Protein 7P8X (pdb70)

CATH classification: 2.70.240.10

InterPro domains:
  IPR003963 Bi-component toxin, staphylococci [PR01468] (56-75)
  IPR003963 Bi-component toxin, staphylococci [PR01468] (119-140)
  IPR003963 Bi-component toxin, staphylococci [PR01468] (230-247)
  IPR003963 Bi-component toxin, staphylococci [TIGR01002] (2-302)
  IPR016183 Leukocidin/Hemolysin toxin [PF07968] (52-297)
  IPR036435 Leukocidin/porin MspA superfamily [SSF56959] (27-306)

Radius of gyration: 22.33 Å; Cα contacts (8 Å, |Δi|>4): 768; chains: 2; bounding box: 41×36×74 Å

Solvent-accessible surface area: 13339 Å² total

Organism: Staphylococcus aureus (strain NCTC 8325 / PS 47) (NCBI:txid93061)

Sequence (285 aa):
ANTNIENIGGDDGAEVIKRTEDDVSSKKWGVTQNNVQFDFVKKDKKYNKDALIVKMQGFINSRTSFSSDVKGSGYELTKRMIWPFQYNIGLTTTKDPNVSSLINYLPKNKIETTDVGQTLGYNIIGGNFQSAPSSIGGNGSFNYSKTISSYTTQKSYVSEVDKQNSKSVKWGVKANEFVTPDGKKSAHDRYLFVQSPNGPTGSAREYFAPDNQLPPLVQSSGFNPSFITTLSHEKGSSSDTSEFEISSYGRNLDITYATLFPRTGIYAERKKHNAFVVNRRNFVVRYEVVNWKTHEEIKVKGDDG

B-factor: mean 33.87, std 14.33, range [16.17, 102.48]

Structure (mmCIF, N/CA/C/O backbone):
data_7P8X
#
_entry.id   7P8X
#
_cell.length_a   63.298
_cell.length_b   72.411
_cell.length_c   79.001
_cell.angle_alpha   90
_cell.angle_beta   90
_cell.angle_gamma   90
#
_symmetry.space_group_name_H-M   'P 21 21 21'
#
loop_
_entity.id
_entity.type
_entity.pdbx_description
1 polymer 'Leucotoxin LukEv'
2 polymer 'C-C chemokine receptor type 2'
3 non-polymer IMIDAZOLE
4 non-polymer 'SULFATE ION'
5 water water
#
loop_
_atom_site.group_PDB
_atom_site.id
_atom_site.type_symbol
_atom_site.label_atom_id
_atom_site.label_alt_id
_atom_site.label_comp_id
_atom_site.label_asym_id
_atom_site.label_entity_id
_atom_site.label_seq_id
_atom_site.pdbx_PDB_ins_code
_atom_site.Cartn_x
_atom_site.Cartn_y
_atom_site.Cartn_z
_atom_site.occupancy
_atom_site.B_iso_or_equiv
_atom_site.auth_seq_id
_atom_site.auth_comp_id
_atom_site.auth_asym_id
_atom_site.auth_atom_id
_atom_site.pdbx_PDB_model_num
ATOM 1 N N . ALA A 1 18 ? 15.941 -12.267 17.692 1 68.19 28 ALA A N 1
ATOM 2 C CA . ALA A 1 18 ? 15.063 -11.108 17.677 1 68.4 28 ALA A CA 1
ATOM 3 C C . ALA A 1 18 ? 13.561 -11.49 17.542 1 68.22 28 ALA A C 1
ATOM 4 O O . ALA A 1 18 ? 12.851 -11.351 18.544 1 68.89 28 ALA A O 1
ATOM 6 N N . ASN A 1 19 ? 13.064 -11.994 16.37 1 67.05 29 ASN A N 1
ATOM 7 C CA . ASN A 1 19 ? 11.636 -12.317 16.256 1 66.37 29 ASN A CA 1
ATOM 8 C C . ASN A 1 19 ? 11.287 -13.526 15.375 1 64.09 29 ASN A C 1
ATOM 9 O O . ASN A 1 19 ? 12.028 -13.895 14.469 1 64.32 29 ASN A O 1
ATOM 14 N N . THR A 1 20 ? 10.123 -14.119 15.68 1 61.73 30 THR A N 1
ATOM 15 C CA . THR A 1 20 ? 9.367 -15.188 15.026 1 59.37 30 THR A CA 1
ATOM 16 C C . THR A 1 20 ? 10.264 -16.442 14.636 1 54.53 30 THR A C 1
ATOM 17 O O . THR A 1 20 ? 10.655 -17.161 15.551 1 54.74 30 THR A O 1
ATOM 21 N N . ASN A 1 21 ? 10.549 -16.727 13.337 1 49.82 31 ASN A N 1
ATOM 22 C CA . ASN A 1 21 ? 11.256 -17.92 12.876 1 44.77 31 ASN A CA 1
ATOM 23 C C . ASN A 1 21 ? 12.746 -17.827 13.155 1 37.3 31 ASN A C 1
ATOM 24 O O . ASN A 1 21 ? 13.474 -17.169 12.414 1 33.56 31 ASN A O 1
ATOM 29 N N . ILE A 1 22 ? 13.204 -18.451 14.236 1 35.28 32 ILE A N 1
ATOM 30 C CA . ILE A 1 22 ? 14.594 -18.371 14.656 1 34.84 32 ILE A CA 1
ATOM 31 C C . ILE A 1 22 ? 15.172 -19.757 14.741 1 32.58 32 ILE A C 1
ATOM 32 O O . ILE A 1 22 ? 14.577 -20.629 15.403 1 33.89 32 ILE A O 1
ATOM 37 N N . GLU A 1 23 ? 16.302 -19.991 14.073 1 29.62 33 GLU A N 1
ATOM 38 C CA . GLU A 1 23 ? 16.935 -21.309 14.102 1 29.13 33 GLU A CA 1
ATOM 39 C C . GLU A 1 23 ? 18.287 -21.184 14.803 1 28.59 33 GLU A C 1
ATOM 40 O O . GLU A 1 23 ? 19.126 -20.41 14.338 1 27.69 33 GLU A O 1
ATOM 46 N N . ASN A 1 24 ? 18.521 -21.958 15.894 1 28.26 34 ASN A N 1
ATOM 47 C CA . ASN A 1 24 ? 19.835 -21.927 16.518 1 29.61 34 ASN A CA 1
ATOM 48 C C . ASN A 1 24 ? 20.734 -22.765 15.601 1 31.36 34 ASN A C 1
ATOM 49 O O . ASN A 1 24 ? 20.383 -23.901 15.272 1 33.96 34 ASN A O 1
ATOM 54 N N . ILE A 1 25 ? 21.869 -22.22 15.179 1 28.44 35 ILE A N 1
ATOM 55 C CA . ILE A 1 25 ? 22.768 -22.969 14.272 1 27.61 35 ILE A CA 1
ATOM 56 C C . ILE A 1 25 ? 24.114 -23.379 14.907 1 31.09 35 ILE A C 1
ATOM 57 O O . ILE A 1 25 ? 25.009 -23.831 14.206 1 31.98 35 ILE A O 1
ATOM 62 N N A GLY A 1 26 ? 24.197 -23.284 16.214 0.66 31.93 36 GLY A N 1
ATOM 63 N N B GLY A 1 26 ? 24.254 -23.146 16.209 0.34 31.93 36 GLY A N 1
ATOM 64 C CA A GLY A 1 26 ? 25.4 -23.563 16.98 0.66 33.72 36 GLY A CA 1
ATOM 65 C CA B GLY A 1 26 ? 25.465 -23.422 16.972 0.34 33.5 36 GLY A CA 1
ATOM 66 C C A GLY A 1 26 ? 25.557 -22.519 18.076 0.66 36.93 36 GLY A C 1
ATOM 67 C C B GLY A 1 26 ? 25.612 -22.487 18.163 0.34 35.62 36 GLY A C 1
ATOM 68 O O A GLY A 1 26 ? 24.736 -21.59 18.192 0.66 38.23 36 GLY A O 1
ATOM 69 O O B GLY A 1 26 ? 24.706 -21.698 18.463 0.34 36.28 36 GLY A O 1
ATOM 70 N N A ASP A 1 27 ? 26.592 -22.663 18.907 0.66 37.26 37 ASP A N 1
ATOM 71 N N B ASP A 1 27 ? 26.75 -22.563 18.859 0.34 36.1 37 ASP A N 1
ATOM 72 C CA A ASP A 1 27 ? 26.779 -21.738 20.022 0.66 38.34 37 ASP A CA 1
ATOM 73 C CA B ASP A 1 27 ? 26.973 -21.728 20.039 0.34 37.33 37 ASP A CA 1
ATOM 74 C C A ASP A 1 27 ? 27.075 -20.335 19.582 0.66 37.61 37 ASP A C 1
ATOM 75 C C B ASP A 1 27 ? 27.214 -20.27 19.692 0.34 37.46 37 ASP A C 1
ATOM 76 O O A ASP A 1 27 ? 28.013 -20.104 18.815 0.66 38.34 37 ASP A O 1
ATOM 77 O O B ASP A 1 27 ? 28.199 -19.937 19.03 0.34 37.96 37 ASP A O 1
ATOM 86 N N . GLY A 1 28 ? 26.321 -19.413 20.174 1 37.3 38 GLY A N 1
ATOM 87 C CA . GLY A 1 28 ? 26.421 -17.979 19.966 1 37.23 38 GLY A CA 1
ATOM 88 C C . GLY A 1 28 ? 25.892 -17.538 18.627 1 34.78 38 GLY A C 1
ATOM 89 O O . GLY A 1 28 ? 26.183 -16.397 18.198 1 34.43 38 GLY A O 1
ATOM 90 N N . ALA A 1 29 ? 25.223 -18.468 17.871 1 32.57 39 ALA A N 1
ATOM 91 C CA . ALA A 1 29 ? 24.728 -18.11 16.536 1 28.04 39 ALA A CA 1
ATOM 92 C C . ALA A 1 29 ? 23.329 -18.603 16.194 1 26.26 39 ALA A C 1
ATOM 93 O O . ALA A 1 29 ? 22.923 -19.718 16.514 1 27.39 39 ALA A O 1
ATOM 95 N N . GLU A 1 30 ? 22.606 -17.766 15.46 1 24.6 40 GLU A N 1
ATOM 96 C CA . GLU A 1 30 ? 21.258 -18.132 15.04 1 24.28 40 GLU A CA 1
ATOM 97 C C . GLU A 1 30 ? 20.913 -17.466 13.734 1 23.73 40 GLU A C 1
ATOM 98 O O . GLU A 1 30 ? 21.613 -16.542 13.319 1 24.06 40 GLU A O 1
ATOM 104 N N . VAL A 1 31 ? 19.882 -17.968 13.094 1 22.52 41 VAL A N 1
ATOM 105 C CA . VAL A 1 31 ? 19.408 -17.368 11.846 1 22.15 41 VAL A CA 1
ATOM 106 C C . VAL A 1 31 ? 17.963 -16.915 12.086 1 24.01 41 VAL A C 1
ATOM 107 O O . VAL A 1 31 ? 17.159 -17.668 12.614 1 25.19 41 VAL A O 1
ATOM 111 N N . ILE A 1 32 ? 17.662 -15.664 11.731 1 21.97 42 ILE A N 1
ATOM 112 C CA . ILE A 1 32 ? 16.315 -15.099 11.857 1 23.49 42 ILE A CA 1
ATOM 113 C C . ILE A 1 32 ? 15.743 -15.033 10.452 1 22.31 42 ILE A C 1
ATOM 114 O O . ILE A 1 32 ? 16.33 -14.401 9.586 1 21.81 42 ILE A O 1
ATOM 119 N N . LYS A 1 33 ? 14.631 -15.711 10.213 1 23.09 43 LYS A N 1
ATOM 120 C CA . LYS A 1 33 ? 14.063 -15.899 8.879 1 22.87 43 LYS A CA 1
ATOM 121 C C . LYS A 1 33 ? 12.848 -15.048 8.633 1 23.49 43 LYS A C 1
ATOM 122 O O . LYS A 1 33 ? 11.903 -15.115 9.393 1 25.16 43 LYS A O 1
ATOM 128 N N . ARG A 1 34 ? 12.921 -14.212 7.596 1 21.34 44 ARG A N 1
ATOM 129 C CA . ARG A 1 34 ? 11.815 -13.354 7.187 1 21.82 44 ARG A CA 1
ATOM 130 C C . ARG A 1 34 ? 11.432 -13.718 5.767 1 21.16 44 ARG A C 1
ATOM 131 O O . ARG A 1 34 ? 12.236 -14.297 5.023 1 20.88 44 ARG A O 1
ATOM 139 N N . THR A 1 35 ? 10.208 -13.346 5.375 1 21.09 45 THR A N 1
ATOM 140 C CA . THR A 1 35 ? 9.782 -13.563 3.983 1 21.37 45 THR A CA 1
ATOM 141 C C . THR A 1 35 ? 8.986 -12.384 3.507 1 22.13 45 THR A C 1
ATOM 142 O O . THR A 1 35 ? 8.376 -11.658 4.297 1 23.83 45 THR A O 1
ATOM 146 N N . GLU A 1 36 ? 8.942 -12.217 2.197 1 21.24 46 GLU A N 1
ATOM 147 C CA . GLU A 1 36 ? 8.034 -11.266 1.578 1 21.65 46 GLU A CA 1
ATOM 148 C C . GLU A 1 36 ? 7.522 -11.878 0.315 1 21.24 46 GLU A C 1
ATOM 149 O O . GLU A 1 36 ? 8.256 -12.572 -0.389 1 21.54 46 GLU A O 1
ATOM 155 N N A ASP A 1 37 ? 6.256 -11.603 -0.005 0.83 21.16 47 ASP A N 1
ATOM 156 N N B ASP A 1 37 ? 6.263 -11.591 0 0.17 20.97 47 ASP A N 1
ATOM 157 C CA A ASP A 1 37 ? 5.652 -12.051 -1.251 0.83 21.15 47 ASP A CA 1
ATOM 158 C CA B ASP A 1 37 ? 5.628 -12.058 -1.218 0.17 21.05 47 ASP A CA 1
ATOM 159 C C A ASP A 1 37 ? 5.072 -10.818 -1.88 0.83 20.68 47 ASP A C 1
ATOM 160 C C B ASP A 1 37 ? 5.042 -10.829 -1.886 0.17 20.56 47 ASP A C 1
ATOM 161 O O A ASP A 1 37 ? 4.235 -10.147 -1.26 0.83 22.49 47 ASP A O 1
ATOM 162 O O B ASP A 1 37 ? 4.186 -10.17 -1.294 0.17 21.17 47 ASP A O 1
ATOM 171 N N . VAL A 1 38 ? 5.524 -10.487 -3.093 1 19.85 48 VAL A N 1
ATOM 172 C CA . VAL A 1 38 ? 5.076 -9.276 -3.756 1 20.18 48 VAL A CA 1
ATOM 173 C C . VAL A 1 38 ? 4.838 -9.616 -5.215 1 19.66 48 VAL A C 1
ATOM 174 O O . VAL A 1 38 ? 5.766 -10.062 -5.893 1 20.51 48 VAL A O 1
ATOM 178 N N . SER A 1 39 ? 3.621 -9.383 -5.689 1 20.58 49 SER A N 1
ATOM 179 C CA . SER A 1 39 ? 3.294 -9.711 -7.074 1 20.51 49 SER A CA 1
ATOM 180 C C . SER A 1 39 ? 2.841 -8.484 -7.841 1 21.18 49 SER A C 1
ATOM 181 O O . SER A 1 39 ? 2.416 -7.469 -7.258 1 22.73 49 SER A O 1
ATOM 184 N N . SER A 1 40 ? 2.87 -8.613 -9.166 1 20.15 50 SER A N 1
ATOM 185 C CA . SER A 1 40 ? 2.388 -7.587 -10.084 1 21.21 50 SER A CA 1
ATOM 186 C C . SER A 1 40 ? 1.577 -8.285 -11.166 1 22.38 50 SER A C 1
ATOM 187 O O . SER A 1 40 ? 2.158 -8.995 -11.977 1 22.16 50 SER A O 1
ATOM 190 N N . LYS A 1 41 ? 0.257 -8.049 -11.232 1 24.01 51 LYS A N 1
ATOM 191 C CA . LYS A 1 41 ? -0.497 -8.619 -12.362 1 25.18 51 LYS A CA 1
ATOM 192 C C . LYS A 1 41 ? -0.1 -7.891 -13.658 1 26.06 51 LYS A C 1
ATOM 193 O O . LYS A 1 41 ? -0.017 -8.534 -14.707 1 27.02 51 LYS A O 1
ATOM 199 N N . LYS A 1 42 ? 0.238 -6.593 -13.598 1 25.14 52 LYS A N 1
ATOM 200 C CA . LYS A 1 42 ? 0.65 -5.826 -14.782 1 25.45 52 LYS A CA 1
ATOM 201 C C . LYS A 1 42 ? 1.892 -6.46 -15.416 1 23.9 52 LYS A C 1
ATOM 202 O O . LYS A 1 42 ? 1.938 -6.688 -16.631 1 24.88 52 LYS A O 1
ATOM 208 N N . TRP A 1 43 ? 2.91 -6.712 -14.592 1 22.6 53 TRP A N 1
ATOM 209 C CA . TRP A 1 43 ? 4.16 -7.261 -15.117 1 22.25 53 TRP A CA 1
ATOM 210 C C . TRP A 1 43 ? 4.173 -8.792 -15.204 1 21.61 53 TRP A C 1
ATOM 211 O O . TRP A 1 43 ? 5.1 -9.341 -15.811 1 22.53 53 TRP A O 1
ATOM 222 N N . GLY A 1 44 ? 3.18 -9.466 -14.624 1 20.7 54 GLY A N 1
ATOM 223 C CA . GLY A 1 44 ? 3.157 -10.925 -14.667 1 20.94 54 GLY A CA 1
ATOM 224 C C . GLY A 1 44 ? 4.298 -11.519 -13.868 1 20.31 54 GLY A C 1
ATOM 225 O O . GLY A 1 44 ? 5.03 -12.391 -14.356 1 20.46 54 GLY A O 1
ATOM 226 N N . VAL A 1 45 ? 4.461 -11.036 -12.633 1 18.53 55 VAL A N 1
ATOM 227 C CA . VAL A 1 45 ? 5.571 -11.508 -11.803 1 18.43 55 VAL A CA 1
ATOM 228 C C . VAL A 1 45 ? 5.117 -11.721 -10.39 1 18.92 55 VAL A C 1
ATOM 229 O O . VAL A 1 45 ? 4.319 -10.939 -9.856 1 19.93 55 VAL A O 1
ATOM 233 N N . THR A 1 46 ? 5.699 -12.732 -9.747 1 18.59 56 THR A N 1
ATOM 234 C CA . THR A 1 46 ? 5.57 -12.915 -8.305 1 18.19 56 THR A CA 1
ATOM 235 C C . THR A 1 46 ? 6.997 -13.021 -7.774 1 18.43 56 THR A C 1
ATOM 236 O O . THR A 1 46 ? 7.775 -13.862 -8.216 1 18.38 56 THR A O 1
ATOM 240 N N . GLN A 1 47 ? 7.336 -12.152 -6.785 1 18.31 57 GLN A N 1
ATOM 241 C CA . GLN A 1 47 ? 8.602 -12.287 -6.058 1 18.12 57 GLN A CA 1
ATOM 242 C C . GLN A 1 47 ? 8.254 -12.977 -4.733 1 19.72 57 GLN A C 1
ATOM 243 O O . GLN A 1 47 ? 7.491 -12.416 -3.936 1 20.96 57 GLN A O 1
ATOM 249 N N A ASN A 1 48 ? 8.752 -14.185 -4.501 0.87 18.03 58 ASN A N 1
ATOM 250 N N B ASN A 1 48 ? 8.827 -14.148 -4.482 0.13 18.95 58 ASN A N 1
ATOM 251 C CA A ASN A 1 48 ? 8.597 -14.879 -3.219 0.87 18.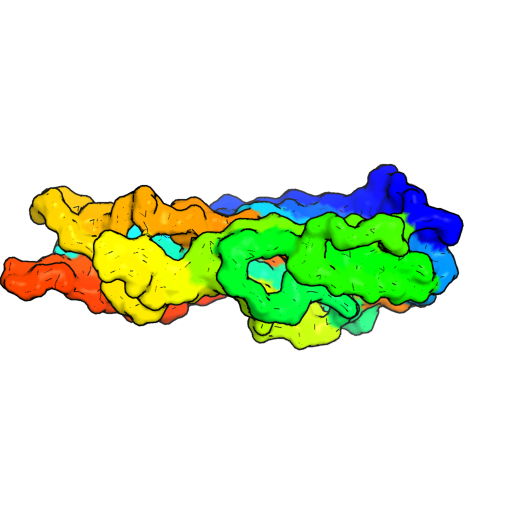99 58 ASN A CA 1
ATOM 252 C CA B ASN A 1 48 ? 8.638 -14.932 -3.261 0.13 19.12 58 ASN A CA 1
ATOM 253 C C A ASN A 1 48 ? 10.023 -14.909 -2.713 0.87 19.15 58 ASN A C 1
ATOM 254 C C B ASN A 1 48 ? 10.018 -14.994 -2.62 0.13 18.66 58 ASN A C 1
ATOM 255 O O A ASN A 1 48 ? 10.85 -15.684 -3.205 0.87 20.36 58 ASN A O 1
ATOM 256 O O B ASN A 1 48 ? 10.786 -15.923 -2.888 0.13 18.41 58 ASN A O 1
ATOM 265 N N . VAL A 1 49 ? 10.344 -13.998 -1.777 1 18.78 59 VAL A N 1
ATOM 266 C CA . VAL A 1 49 ? 11.707 -13.837 -1.333 1 18.47 59 VAL A CA 1
ATOM 267 C C . VAL A 1 49 ? 11.863 -14.241 0.131 1 18.61 59 VAL A C 1
ATOM 268 O O . VAL A 1 49 ? 10.996 -13.935 0.966 1 20.17 59 VAL A O 1
ATOM 272 N N . GLN A 1 50 ? 12.992 -14.876 0.424 1 18.89 60 GLN A N 1
ATOM 273 C CA . GLN A 1 50 ? 13.356 -15.255 1.784 1 18.92 60 GLN A CA 1
ATOM 274 C C . GLN A 1 50 ? 14.551 -14.402 2.16 1 19.11 60 GLN A C 1
ATOM 275 O O . GLN A 1 50 ? 15.469 -14.175 1.339 1 19.84 60 GLN A O 1
ATOM 281 N N . PHE A 1 51 ? 14.569 -13.929 3.409 1 18.83 61 PHE A N 1
ATOM 282 C CA . PHE A 1 51 ? 15.645 -13.068 3.9 1 19.44 61 PHE A CA 1
ATOM 283 C C . PHE A 1 51 ? 16.073 -13.605 5.226 1 19.79 61 PHE A C 1
ATOM 284 O O . PHE A 1 51 ? 15.304 -13.533 6.182 1 20.8 61 PHE A O 1
ATOM 292 N N . ASP A 1 52 ? 17.26 -14.22 5.274 1 19.01 62 ASP A N 1
ATOM 293 C CA . ASP A 1 52 ? 17.709 -14.876 6.488 1 19.16 62 ASP A CA 1
ATOM 294 C C . ASP A 1 52 ? 18.88 -14.135 7.081 1 19.51 62 ASP A C 1
ATOM 295 O O . ASP A 1 52 ? 19.974 -14.048 6.477 1 19.67 62 ASP A O 1
ATOM 300 N N . PHE A 1 53 ? 18.679 -13.567 8.272 1 19.99 63 PHE A N 1
ATOM 301 C CA . PHE A 1 53 ? 19.757 -12.862 8.955 1 20.31 63 PHE A CA 1
ATOM 302 C C . PHE A 1 53 ? 20.638 -13.852 9.676 1 21.08 63 PHE A C 1
ATOM 303 O O . PHE A 1 53 ? 20.146 -14.624 10.506 1 22.1 63 PHE A O 1
ATOM 311 N N . VAL A 1 54 ? 21.953 -13.76 9.462 1 21.86 64 VAL A N 1
ATOM 312 C CA . VAL A 1 54 ? 22.885 -14.599 10.218 1 21.79 64 VAL A CA 1
ATOM 313 C C . VAL A 1 54 ? 23.351 -13.761 11.368 1 23.77 64 VAL A C 1
ATOM 314 O O . VAL A 1 54 ? 23.989 -12.723 11.155 1 25.23 64 VAL A O 1
ATOM 318 N N A LYS A 1 55 ? 23.06 -14.214 12.589 0.49 23.41 65 LYS A N 1
ATOM 319 N N B LYS A 1 55 ? 23.063 -14.195 12.623 0.51 23.51 65 LYS A N 1
ATOM 320 C CA A LYS A 1 55 ? 23.483 -13.516 13.777 0.49 23.9 65 LYS A CA 1
ATOM 321 C CA B LYS A 1 55 ? 23.439 -13.458 13.832 0.51 24.19 65 LYS A CA 1
ATOM 322 C C A LYS A 1 55 ? 24.53 -14.406 14.393 0.49 24.51 65 LYS A C 1
ATOM 323 C C B LYS A 1 55 ? 24.483 -14.29 14.59 0.51 24.2 65 LYS A C 1
ATOM 324 O O A LYS A 1 55 ? 24.225 -15.517 14.799 0.49 25.19 65 LYS A O 1
ATOM 325 O O B LYS A 1 55 ? 24.137 -15.226 15.301 0.51 24.2 65 LYS A O 1
ATOM 336 N N . ASP A 1 56 ? 25.753 -13.93 14.439 1 24.03 66 ASP A N 1
ATOM 337 C CA . ASP A 1 56 ? 26.847 -14.714 15.011 1 24.1 66 ASP A CA 1
ATOM 338 C C . ASP A 1 56 ? 27.758 -13.805 15.769 1 25.9 66 ASP A C 1
ATOM 339 O O . ASP A 1 56 ? 28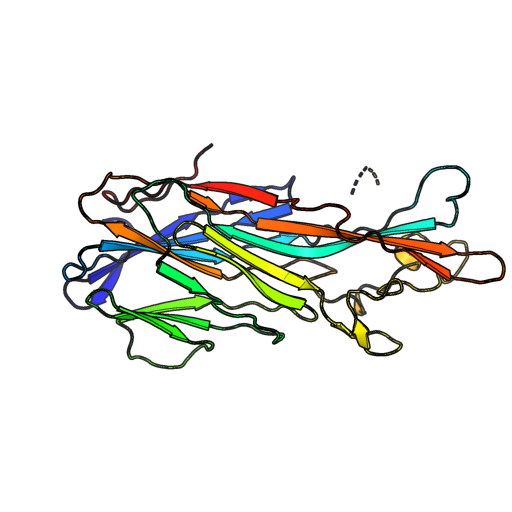.328 -12.884 15.188 1 26.74 66 ASP A O 1
ATOM 344 N N . LYS A 1 57 ? 27.857 -14.039 17.061 1 27.74 67 LYS A N 1
ATOM 345 C CA . LYS A 1 57 ? 28.681 -13.189 17.915 1 29.85 67 LYS A CA 1
ATOM 346 C C . LYS A 1 57 ? 30.16 -13.218 17.503 1 31.16 67 LYS A C 1
ATOM 347 O O . LYS A 1 57 ? 30.927 -12.335 17.916 1 33.88 67 LYS A O 1
ATOM 353 N N . LYS A 1 58 ? 30.582 -14.265 16.762 1 27.52 68 LYS A N 1
ATOM 354 C CA . LYS A 1 58 ? 31.965 -14.381 16.316 1 27.87 68 LYS A CA 1
ATOM 355 C C . LYS A 1 58 ? 32.22 -13.887 14.903 1 28.46 68 LYS A C 1
ATOM 356 O O . LYS A 1 58 ? 33.257 -14.2 14.307 1 28.79 68 LYS A O 1
ATOM 362 N N . TYR A 1 59 ? 31.273 -13.116 14.354 1 27.02 69 TYR A N 1
ATOM 363 C CA . TYR A 1 59 ? 31.395 -12.533 13.034 1 26.9 69 TYR A CA 1
ATOM 364 C C . TYR A 1 59 ? 31.162 -11.037 13.259 1 29.2 69 TYR A C 1
ATOM 365 O O . TYR A 1 59 ? 30.112 -10.685 13.797 1 29.88 69 TYR A O 1
ATOM 374 N N . ASN A 1 60 ? 32.083 -10.174 12.815 1 30.1 70 ASN A N 1
ATOM 375 C CA . ASN A 1 60 ? 31.912 -8.729 13.068 1 32.45 70 ASN A CA 1
ATOM 376 C C . ASN A 1 60 ? 30.997 -8.035 12.079 1 31.66 70 ASN A C 1
ATOM 377 O O . ASN A 1 60 ? 30.892 -6.801 12.102 1 33.04 70 ASN A O 1
ATOM 382 N N . LYS A 1 61 ? 30.344 -8.788 11.186 1 28.59 71 LYS A N 1
ATOM 383 C CA . LYS A 1 61 ? 29.418 -8.201 10.26 1 27.01 71 LYS A CA 1
ATOM 384 C C . LYS A 1 61 ? 28.063 -8.859 10.407 1 25.96 71 LYS A C 1
ATOM 385 O O . LYS A 1 61 ? 27.942 -10.008 10.848 1 26.49 71 LYS A O 1
ATOM 391 N N . ASP A 1 62 ? 27.021 -8.128 10.062 1 22.91 72 ASP A N 1
ATOM 392 C CA . ASP A 1 62 ? 25.698 -8.702 9.916 1 22.84 72 ASP A CA 1
ATOM 393 C C . ASP A 1 62 ? 25.686 -9.299 8.465 1 22.35 72 ASP A C 1
ATOM 394 O O . ASP A 1 62 ? 26.432 -8.829 7.587 1 23.05 72 ASP A O 1
ATOM 399 N N . ALA A 1 63 ? 24.829 -10.279 8.219 1 22.09 73 ALA A N 1
ATOM 400 C CA . ALA A 1 63 ? 24.716 -10.847 6.889 1 21.27 73 ALA A CA 1
ATOM 401 C C . ALA A 1 63 ? 23.286 -11.226 6.664 1 20.61 73 ALA A C 1
ATOM 402 O O . ALA A 1 63 ? 22.618 -11.749 7.575 1 20.95 73 ALA A O 1
ATOM 404 N N . LEU A 1 64 ? 22.801 -10.954 5.464 1 19.78 74 LEU A N 1
ATOM 405 C CA . LEU A 1 64 ? 21.442 -11.303 5.105 1 18.97 74 LEU A CA 1
ATOM 406 C C . LEU A 1 64 ? 21.504 -12.132 3.842 1 19.51 74 LEU A C 1
ATOM 407 O O . LEU A 1 64 ? 21.912 -11.652 2.774 1 17.68 74 LEU A O 1
ATOM 412 N N . ILE A 1 65 ? 21.129 -13.415 3.962 1 18.11 75 ILE A N 1
ATOM 413 C CA . ILE A 1 65 ? 21.075 -14.303 2.819 1 17.83 75 ILE A CA 1
ATOM 414 C C . ILE A 1 65 ? 19.745 -14.098 2.158 1 18.96 75 ILE A C 1
ATOM 415 O O . ILE A 1 65 ? 18.702 -14.34 2.791 1 18.48 75 ILE A O 1
ATOM 420 N N . VAL A 1 66 ? 19.748 -13.61 0.909 1 17.89 76 VAL A N 1
ATOM 421 C CA . VAL A 1 66 ? 18.489 -13.354 0.214 1 17.66 76 VAL A CA 1
ATOM 422 C C . VAL A 1 66 ? 18.284 -14.411 -0.867 1 18.17 76 VAL A C 1
ATOM 423 O O . VAL A 1 66 ? 19.157 -14.588 -1.733 1 19.93 76 VAL A O 1
ATOM 427 N N . LYS A 1 67 ? 17.18 -15.18 -0.777 1 17.94 77 LYS A N 1
ATOM 428 C CA . LYS A 1 67 ? 16.873 -16.228 -1.747 1 17.82 77 LYS A CA 1
ATOM 429 C C . LYS A 1 67 ? 15.624 -15.808 -2.503 1 18.52 77 LYS A C 1
ATOM 430 O O . LYS A 1 67 ? 14.557 -15.592 -1.923 1 18.72 77 LYS A O 1
ATOM 436 N N . MET A 1 68 ? 15.805 -15.61 -3.798 1 17.7 78 MET A N 1
ATOM 437 C CA . MET A 1 68 ? 14.813 -15.06 -4.7 1 17.38 78 MET A CA 1
ATOM 438 C C . MET A 1 68 ? 14.12 -16.187 -5.481 1 18.22 78 MET A C 1
ATOM 439 O O . MET A 1 68 ? 14.732 -16.843 -6.317 1 19.15 78 MET A O 1
ATOM 444 N N . GLN A 1 69 ? 12.844 -16.434 -5.169 1 17.85 79 GLN A N 1
ATOM 445 C CA . GLN A 1 69 ? 12.026 -17.414 -5.893 1 18.59 79 GLN A CA 1
ATOM 446 C C . GLN A 1 69 ? 10.737 -16.727 -6.37 1 18.48 79 GLN A C 1
ATOM 447 O O . GLN A 1 69 ? 10.624 -15.491 -6.301 1 19.25 79 GLN A O 1
ATOM 453 N N . GLY A 1 70 ? 9.802 -17.504 -6.925 1 19.09 80 GLY A N 1
ATOM 454 C CA . GLY A 1 70 ? 8.577 -16.89 -7.428 1 18.51 80 GLY A CA 1
ATOM 455 C C . GLY A 1 70 ? 8.345 -17.305 -8.856 1 19.01 80 GLY A C 1
ATOM 456 O O . GLY A 1 70 ? 8.588 -18.462 -9.219 1 20.71 80 GLY A O 1
ATOM 457 N N . PHE A 1 71 ? 7.85 -16.375 -9.654 1 17.94 81 PHE A N 1
ATOM 458 C CA . PHE A 1 71 ? 7.451 -16.727 -11.011 1 18.44 81 PHE A CA 1
ATOM 459 C C . PHE A 1 71 ? 7.527 -15.523 -11.914 1 18.89 81 PHE A C 1
ATOM 460 O O . PHE A 1 71 ? 7.218 -14.406 -11.495 1 19.22 81 PHE A O 1
ATOM 468 N N . ILE A 1 72 ? 7.99 -15.745 -13.135 1 17.05 82 ILE A N 1
ATOM 469 C CA . ILE A 1 72 ? 7.991 -14.692 -14.144 1 17.73 82 ILE A CA 1
ATOM 470 C C . ILE A 1 72 ? 7.234 -15.269 -15.326 1 18.66 82 ILE A C 1
ATOM 471 O O . ILE A 1 72 ? 7.666 -16.258 -15.934 1 18.45 82 ILE A O 1
ATOM 476 N N . ASN A 1 73 ? 6.099 -14.684 -15.661 1 18.15 83 ASN A N 1
ATOM 477 C CA . ASN A 1 73 ? 5.282 -15.156 -16.773 1 19.31 83 ASN A CA 1
ATOM 478 C C . ASN A 1 73 ? 6.081 -15.013 -18.075 1 19.17 83 ASN A C 1
ATOM 479 O O . ASN A 1 73 ? 6.786 -14.028 -18.259 1 20.03 83 ASN A O 1
ATOM 484 N N . SER A 1 74 ? 5.946 -15.98 -18.986 1 19.22 84 SER A N 1
ATOM 485 C CA . SER A 1 74 ? 6.685 -15.866 -20.255 1 19.16 84 SER A CA 1
ATOM 486 C C . SER A 1 74 ? 6.17 -14.705 -21.075 1 21.06 84 SER A C 1
ATOM 487 O O . SER A 1 74 ? 6.91 -14.184 -21.902 1 22.1 84 SER A O 1
ATOM 490 N N . ARG A 1 75 ? 4.884 -14.347 -20.906 1 20.67 85 ARG A N 1
ATOM 491 C CA . ARG A 1 75 ? 4.237 -13.295 -21.712 1 21.94 85 ARG A CA 1
ATOM 492 C C . ARG A 1 75 ? 4.26 -13.683 -23.191 1 23.12 85 ARG A C 1
ATOM 493 O O . ARG A 1 75 ? 4.165 -12.817 -24.067 1 24.83 85 ARG A O 1
ATOM 501 N N . THR A 1 76 ? 4.287 -14.993 -23.487 1 21.7 86 THR A N 1
ATOM 502 C CA . THR A 1 76 ? 4.221 -15.436 -24.886 1 22.97 86 THR A CA 1
ATOM 503 C C . THR A 1 76 ? 2.84 -15.183 -25.436 1 24.9 86 THR A C 1
ATOM 504 O O . THR A 1 76 ? 1.839 -15.431 -24.758 1 26.76 86 THR A O 1
ATOM 508 N N . SER A 1 77 ? 2.766 -14.688 -26.68 1 24.47 87 SER A N 1
ATOM 509 C CA . SER A 1 77 ? 1.477 -14.49 -27.315 1 26 87 SER A CA 1
ATOM 510 C C . SER A 1 77 ? 1.62 -14.624 -28.814 1 28.17 87 SER A C 1
ATOM 511 O O . SER A 1 77 ? 2.724 -14.534 -29.355 1 27.69 87 SER A O 1
ATOM 514 N N . PHE A 1 78 ? 0.479 -14.865 -29.461 1 28.55 88 PHE A N 1
ATOM 515 C CA . PHE A 1 78 ? 0.41 -15.075 -30.91 1 30.94 88 PHE A CA 1
ATOM 516 C C . PHE A 1 78 ? -0.701 -14.162 -31.387 1 34.17 88 PHE A C 1
ATOM 517 O O . PHE A 1 78 ? -1.816 -14.217 -30.845 1 36.47 88 PHE A O 1
ATOM 525 N N A SER A 1 79 ? -0.406 -13.293 -32.379 0.62 32.98 89 SER A N 1
ATOM 526 N N B SER A 1 79 ? -0.422 -13.301 -32.383 0.38 33.58 89 SER A N 1
ATOM 527 C CA A SER A 1 79 ? -1.392 -12.313 -32.807 0.62 33.57 89 SER A CA 1
ATOM 528 C CA B SER A 1 79 ? -1.433 -12.342 -32.81 0.38 34.24 89 SER A CA 1
ATOM 529 C C A SER A 1 79 ? -1.388 -12.038 -34.293 0.62 34.07 89 SER A C 1
ATOM 530 C C B SER A 1 79 ? -1.396 -12.021 -34.286 0.38 34.62 89 SER A C 1
ATOM 531 O O A SER A 1 79 ? -0.422 -12.347 -34.992 0.62 32.89 89 SER A O 1
ATOM 532 O O B SER A 1 79 ? -0.41 -12.291 -34.968 0.38 34.02 89 SER A O 1
ATOM 537 N N . ASP A 1 80 ? -2.499 -11.46 -34.792 1 35.29 90 ASP A N 1
ATOM 538 C CA . ASP A 1 80 ? -2.573 -11.009 -36.149 1 37.07 90 ASP A CA 1
ATOM 539 C C . ASP A 1 80 ? -1.823 -9.67 -36.209 1 37.39 90 ASP A C 1
ATOM 540 O O . ASP A 1 80 ? -1.591 -9.008 -35.175 1 38.16 90 ASP A O 1
ATOM 545 N N . VAL A 1 81 ? -1.42 -9.28 -37.391 1 37.21 91 VAL A N 1
ATOM 546 C CA . VAL A 1 81 ? -0.762 -7.999 -37.611 1 38.54 91 VAL A CA 1
ATOM 547 C C . VAL A 1 81 ? -1.742 -7.17 -38.446 1 41.94 91 VAL A C 1
ATOM 548 O O . VAL A 1 81 ? -2.16 -7.609 -39.524 1 41.52 91 VAL A O 1
ATOM 552 N N . LYS A 1 82 ? -2.179 -6.032 -37.902 1 44.99 92 LYS A N 1
ATOM 553 C CA . LYS A 1 82 ? -3.158 -5.169 -38.595 1 48.1 92 LYS A CA 1
ATOM 554 C C . LYS A 1 82 ? -2.528 -4.419 -39.767 1 50.89 92 LYS A C 1
ATOM 555 O O . LYS A 1 82 ? -1.308 -4.294 -39.829 1 51.76 92 LYS A O 1
ATOM 561 N N . GLY A 1 83 ? -3.36 -3.904 -40.676 1 52.25 93 GLY A N 1
ATOM 562 C CA . GLY A 1 83 ? -2.883 -3.092 -41.786 1 53.79 93 GLY A CA 1
ATOM 563 C C . GLY A 1 83 ? -2.721 -3.757 -43.137 1 55.31 93 GLY A C 1
ATOM 564 O O . GLY A 1 83 ? -2.594 -4.982 -43.232 1 55.51 93 GLY A O 1
ATOM 565 N N . SER A 1 84 ? -2.728 -2.929 -44.202 1 55.91 94 SER A N 1
ATOM 566 C CA . SER A 1 84 ? -2.568 -3.382 -45.574 1 56.75 94 SER A CA 1
ATOM 567 C C . SER A 1 84 ? -1.178 -3.959 -45.809 1 56.51 94 SER A C 1
ATOM 568 O O . SER A 1 84 ? -0.176 -3.361 -45.413 1 57.09 94 SER A O 1
ATOM 571 N N . GLY A 1 85 ? -1.133 -5.105 -46.475 1 55.59 95 GLY A N 1
ATOM 572 C CA . GLY A 1 85 ? 0.112 -5.806 -46.761 1 55.32 95 GLY A CA 1
ATOM 573 C C . GLY A 1 85 ? 0.525 -6.799 -45.682 1 54.56 95 GLY A C 1
ATOM 574 O O . GLY A 1 85 ? 1.438 -7.599 -45.909 1 55.03 95 GLY A O 1
ATOM 575 N N . TYR A 1 86 ? -0.139 -6.772 -44.502 1 52.91 96 TYR A N 1
ATOM 576 C CA . TYR A 1 86 ? 0.175 -7.689 -43.394 1 51.73 96 TYR A CA 1
ATOM 577 C C . TYR A 1 86 ? -0.954 -8.727 -43.099 1 50.36 96 TYR A C 1
ATOM 578 O O . TYR A 1 86 ? -0.926 -9.362 -42.041 1 49.22 96 TYR A O 1
ATOM 587 N N . GLU A 1 87 ? -1.912 -8.933 -44.023 1 49.84 97 GLU A N 1
ATOM 588 C CA . GLU A 1 87 ? -3.033 -9.876 -43.816 1 48.75 97 GLU A CA 1
ATOM 589 C C . GLU A 1 87 ? -2.606 -11.318 -43.536 1 47.42 97 GLU A C 1
ATOM 590 O O . GLU A 1 87 ? -3.298 -12.035 -42.809 1 48.28 97 GLU A O 1
ATOM 596 N N . LEU A 1 88 ? -1.496 -11.756 -44.138 1 45.47 98 LEU A N 1
ATOM 597 C CA . LEU A 1 88 ? -0.99 -13.103 -43.887 1 44.54 98 LEU A CA 1
ATOM 598 C C . LEU A 1 88 ? 0.323 -13.07 -43.086 1 42.4 98 LEU A C 1
ATOM 599 O O . LEU A 1 88 ? 1.16 -13.951 -43.262 1 42.34 98 LEU A O 1
ATOM 604 N N . THR A 1 89 ? 0.524 -12.02 -42.267 1 39.96 99 THR A N 1
ATOM 605 C CA . THR A 1 89 ? 1.698 -11.874 -41.395 1 38.07 99 THR A CA 1
ATOM 606 C C . THR A 1 89 ? 1.213 -12.01 -39.962 1 36 99 THR A C 1
ATOM 607 O O . THR A 1 89 ? 0.271 -11.331 -39.553 1 36.96 99 THR A O 1
ATOM 611 N N . LYS A 1 90 ? 1.801 -12.93 -39.219 1 33.81 100 LYS A N 1
ATOM 612 C CA . LYS A 1 90 ? 1.414 -13.172 -37.829 1 32.73 100 LYS A CA 1
ATOM 613 C C . LYS A 1 90 ? 2.609 -12.944 -36.916 1 30.81 100 LYS A C 1
ATOM 614 O O . LYS A 1 90 ? 3.752 -12.992 -37.358 1 31.46 100 LYS A O 1
ATOM 620 N N . ARG A 1 91 ? 2.331 -12.652 -35.66 1 28.7 101 ARG A N 1
ATOM 621 C CA . ARG A 1 91 ? 3.377 -12.273 -34.716 1 27.57 101 ARG A CA 1
ATOM 622 C C . ARG A 1 91 ? 3.397 -13.18 -33.511 1 28.02 101 ARG A C 1
ATOM 623 O O . ARG A 1 91 ? 2.388 -13.302 -32.829 1 29.06 101 ARG A O 1
ATOM 631 N N . MET A 1 92 ? 4.581 -13.681 -33.15 1 25.36 102 MET A N 1
ATOM 632 C CA . MET A 1 92 ? 4.749 -14.415 -31.888 1 25.49 102 MET A CA 1
ATOM 633 C C . MET A 1 92 ? 5.698 -13.613 -31.018 1 25.56 102 MET A C 1
ATOM 634 O O . MET A 1 92 ? 6.8 -13.288 -31.459 1 26.5 102 MET A O 1
ATOM 639 N N . ILE A 1 93 ? 5.278 -13.249 -29.817 1 24.08 103 ILE A N 1
ATOM 640 C CA . ILE A 1 93 ? 6.132 -12.561 -28.844 1 22.59 103 ILE A CA 1
ATOM 641 C C . ILE A 1 93 ? 6.509 -13.656 -27.844 1 23.72 103 ILE A C 1
ATOM 642 O O . ILE A 1 93 ? 5.641 -14.441 -27.431 1 24.18 103 ILE A O 1
ATOM 647 N N . TRP A 1 94 ? 7.7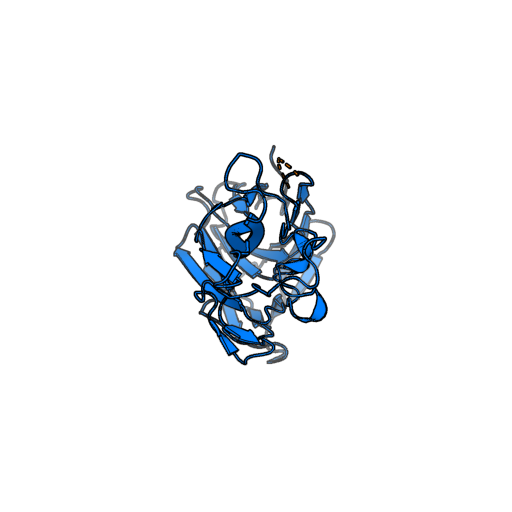85 -13.719 -27.481 1 22.16 104 TRP A N 1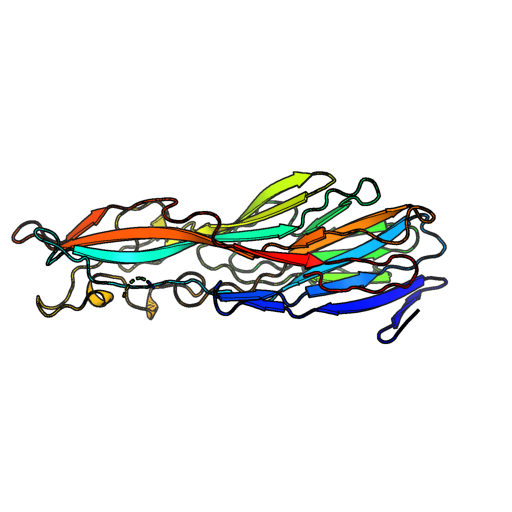
ATOM 648 C CA . TRP A 1 94 ? 8.243 -14.766 -26.579 1 21.95 104 TRP A CA 1
ATOM 649 C C . TRP A 1 94 ? 9.503 -14.333 -25.849 1 21.9 104 TRP A C 1
ATOM 650 O O . TRP A 1 94 ? 10.236 -13.456 -26.315 1 22.69 104 TRP A O 1
ATOM 661 N N . PRO A 1 95 ? 9.772 -14.894 -24.687 1 20.92 105 PRO A N 1
ATOM 662 C CA . PRO A 1 95 ? 10.893 -14.39 -23.872 1 20.28 105 PRO A CA 1
ATOM 663 C C . PRO A 1 95 ? 12.236 -14.973 -24.313 1 21.79 105 PRO A C 1
ATOM 664 O O . PRO A 1 95 ? 12.49 -16.174 -24.181 1 23.55 105 PRO A O 1
ATOM 668 N N . PHE A 1 96 ? 13.117 -14.106 -24.792 1 20.59 106 PHE A N 1
ATOM 669 C CA . PHE A 1 96 ? 14.474 -14.534 -25.1 1 21.57 106 PHE A CA 1
ATOM 670 C C . PHE A 1 96 ? 15.277 -14.657 -23.806 1 21.35 106 PHE A C 1
ATOM 671 O O . PHE A 1 96 ? 16.175 -15.476 -23.743 1 22.21 106 PHE A O 1
ATOM 679 N N . GLN A 1 97 ? 14.949 -13.846 -22.782 1 19.21 107 GLN A N 1
ATOM 680 C CA . GLN A 1 97 ? 15.716 -13.926 -21.553 1 20.07 107 GLN A CA 1
ATOM 681 C C . GLN A 1 97 ? 14.881 -13.532 -20.364 1 19.79 107 GLN A C 1
ATOM 682 O O . GLN A 1 97 ? 14.073 -12.609 -20.467 1 19.93 107 GLN A O 1
ATOM 688 N N . TYR A 1 98 ? 15.085 -14.255 -19.248 1 19.35 108 TYR A N 1
ATOM 689 C CA . TYR A 1 98 ? 14.5 -13.814 -17.981 1 18.25 108 TYR A CA 1
ATOM 690 C C . TYR A 1 98 ? 15.602 -13.063 -17.221 1 18.26 108 TYR A C 1
ATOM 691 O O . TYR A 1 98 ? 16.749 -13.483 -17.189 1 18.49 108 TYR A O 1
ATOM 700 N N . ASN A 1 99 ? 15.225 -11.974 -16.568 1 17.65 109 ASN A N 1
ATOM 701 C CA . ASN A 1 99 ? 16.128 -11.097 -15.826 1 17.67 109 ASN A CA 1
ATOM 702 C C . ASN A 1 99 ? 15.839 -11.202 -14.34 1 18.08 109 ASN A C 1
ATOM 703 O O . ASN A 1 99 ? 14.678 -11.085 -13.936 1 18.7 109 ASN A O 1
ATOM 708 N N . ILE A 1 100 ? 16.896 -11.464 -13.541 1 18 110 ILE A N 1
ATOM 709 C CA . ILE A 1 100 ? 16.751 -11.475 -12.069 1 17.4 110 ILE A CA 1
ATOM 710 C C . ILE A 1 100 ? 17.909 -10.675 -11.541 1 17.98 110 ILE A C 1
ATOM 711 O O . ILE A 1 100 ? 19.04 -10.97 -11.895 1 18.86 110 ILE A O 1
ATOM 716 N N . GLY A 1 101 ? 17.641 -9.682 -10.712 1 17.31 111 GLY A N 1
ATOM 717 C CA . GLY A 1 101 ? 18.745 -8.922 -10.145 1 18.88 111 GLY A CA 1
ATOM 718 C C . GLY A 1 101 ? 18.434 -8.316 -8.82 1 17.86 111 GLY A C 1
ATOM 719 O O . GLY A 1 101 ? 17.268 -8.121 -8.451 1 18.99 111 GLY A O 1
ATOM 720 N N . LEU A 1 102 ? 19.512 -7.994 -8.105 1 17.65 112 LEU A N 1
ATOM 721 C CA . LEU A 1 102 ? 19.386 -7.319 -6.827 1 17.61 112 LEU A CA 1
ATOM 722 C C . LEU A 1 102 ? 20.42 -6.216 -6.825 1 18.71 112 LEU A C 1
ATOM 723 O O . LEU A 1 102 ? 21.582 -6.468 -7.137 1 19.61 112 LEU A O 1
ATOM 728 N N A THR A 1 103 ? 19.983 -4.983 -6.497 0.75 18.78 113 THR A N 1
ATOM 729 N N B THR A 1 103 ? 19.993 -4.978 -6.518 0.25 19.28 113 THR A N 1
ATOM 730 C CA A THR A 1 103 ? 20.892 -3.845 -6.516 0.75 19.45 113 THR A CA 1
ATOM 731 C CA B THR A 1 103 ? 20.879 -3.816 -6.518 0.25 20.31 113 THR A CA 1
ATOM 732 C C A THR A 1 103 ? 20.737 -3.017 -5.232 0.75 21.48 113 THR A C 1
ATOM 733 C C B THR A 1 103 ? 20.743 -3.016 -5.243 0.25 21.82 113 THR A C 1
ATOM 734 O O A THR A 1 103 ? 19.662 -2.889 -4.673 0.75 21.37 113 THR A O 1
ATOM 735 O O B THR A 1 103 ? 19.651 -2.85 -4.725 0.25 21.83 113 THR A O 1
ATOM 742 N N . THR A 1 104 ? 21.846 -2.468 -4.771 1 22.23 114 THR A N 1
ATOM 743 C CA . THR A 1 104 ? 21.801 -1.509 -3.652 1 24.55 114 THR A CA 1
ATOM 744 C C . THR A 1 104 ? 22.638 -0.292 -4.021 1 26.31 114 THR A C 1
ATOM 745 O O . THR A 1 104 ? 23.522 -0.364 -4.87 1 26.22 114 THR A O 1
ATOM 749 N N . LYS A 1 105 ? 22.391 0.85 -3.333 1 27.74 115 LYS A N 1
ATOM 750 C CA . LYS A 1 105 ? 23.233 2.063 -3.514 1 29.41 115 LYS A CA 1
ATOM 751 C C . LYS A 1 105 ? 23.791 2.515 -2.157 1 28.95 115 LYS A C 1
ATOM 752 O O . LYS A 1 105 ? 24.652 3.42 -2.118 1 29.68 115 LYS A O 1
ATOM 758 N N . ASP A 1 106 ? 23.318 1.896 -1.048 1 26.81 116 ASP A N 1
ATOM 759 C CA . ASP A 1 106 ? 23.748 2.399 0.251 1 26.31 116 ASP A CA 1
ATOM 760 C C . ASP A 1 106 ? 25.194 2.033 0.507 1 26.42 116 ASP A C 1
ATOM 761 O O . ASP A 1 106 ? 25.563 0.866 0.368 1 26.98 116 ASP A O 1
ATOM 766 N N . PRO A 1 107 ? 26.036 3.008 0.856 1 26.75 117 PRO A N 1
ATOM 767 C CA . PRO A 1 107 ? 27.424 2.687 1.242 1 27.63 117 PRO A CA 1
ATOM 768 C C . PRO A 1 107 ? 27.514 1.647 2.362 1 28.75 117 PRO A C 1
ATOM 769 O O . PRO A 1 107 ? 28.558 0.969 2.501 1 30.95 117 PRO A O 1
ATOM 773 N N . ASN A 1 108 ? 26.43 1.511 3.186 1 26.49 118 ASN A N 1
ATOM 774 C CA . ASN A 1 108 ? 26.52 0.609 4.32 1 25.42 118 ASN A CA 1
ATOM 775 C C . ASN A 1 108 ? 26.292 -0.861 3.974 1 24.75 118 ASN A C 1
ATOM 776 O O . ASN A 1 108 ? 26.289 -1.68 4.91 1 25.22 118 ASN A O 1
ATOM 781 N N . VAL A 1 109 ? 26.099 -1.205 2.687 1 24.7 119 VAL A N 1
ATOM 782 C CA . VAL A 1 109 ? 25.861 -2.607 2.373 1 24.26 119 VAL A CA 1
ATOM 783 C C . VAL A 1 109 ? 26.632 -3.029 1.138 1 24.64 119 VAL A C 1
ATOM 784 O O . VAL A 1 109 ? 26.844 -2.22 0.212 1 26.13 119 VAL A O 1
ATOM 788 N N . SER A 1 110 ? 27.08 -4.294 1.16 1 23.72 120 SER A N 1
ATOM 789 C CA A SER A 1 110 ? 27.779 -4.905 0.036 0.24 24.51 120 SER A CA 1
ATOM 790 C CA B SER A 1 110 ? 27.761 -4.889 0.003 0.76 24.64 120 SER A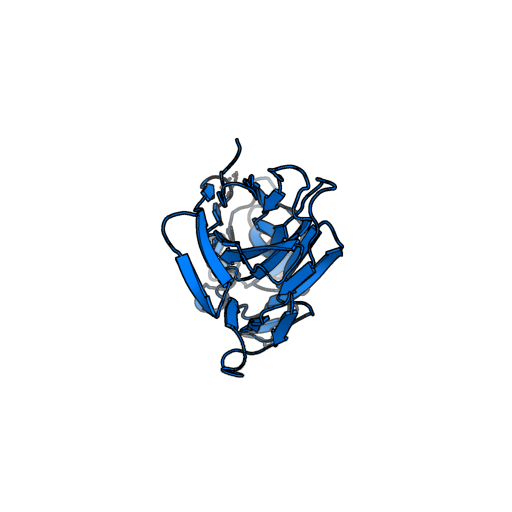 CA 1
ATOM 791 C C . SER A 1 110 ? 27.378 -6.328 -0.201 1 24.84 120 SER A C 1
ATOM 792 O O . SER A 1 110 ? 26.984 -6.987 0.715 1 27.35 120 SER A O 1
ATOM 797 N N . LEU A 1 111 ? 27.462 -6.812 -1.452 1 22.31 121 LEU A N 1
ATOM 798 C CA . LEU A 1 111 ? 27.173 -8.191 -1.793 1 21.81 121 LEU A CA 1
ATOM 799 C C . LEU A 1 111 ? 28.465 -8.937 -1.67 1 22.55 121 LEU A C 1
ATOM 800 O O . LEU A 1 111 ? 29.502 -8.532 -2.228 1 24.55 121 LEU A O 1
ATOM 805 N N . ILE A 1 112 ? 28.405 -10.056 -0.926 1 20.46 122 ILE A N 1
ATOM 806 C CA . ILE A 1 112 ? 29.629 -10.861 -0.684 1 21.28 122 ILE A CA 1
ATOM 807 C C . ILE A 1 112 ? 29.614 -12.258 -1.286 1 20.81 122 ILE A C 1
ATOM 808 O O . ILE A 1 112 ? 30.665 -12.917 -1.298 1 23.34 122 ILE A O 1
ATOM 813 N N . ASN A 1 113 ? 28.461 -12.681 -1.824 1 19.69 123 ASN A N 1
ATOM 814 C CA . ASN A 1 113 ? 28.413 -13.924 -2.584 1 19.64 123 ASN A CA 1
ATOM 815 C C . ASN A 1 113 ? 27.135 -13.929 -3.393 1 19.81 123 ASN A C 1
ATOM 816 O O . ASN A 1 113 ? 26.224 -13.113 -3.144 1 19.88 123 ASN A O 1
ATOM 821 N N . TYR A 1 114 ? 27.116 -14.796 -4.386 1 21.11 124 TYR A N 1
ATOM 822 C CA . TYR A 1 114 ? 25.954 -14.909 -5.261 1 22.14 124 TYR A CA 1
ATOM 823 C C . TYR A 1 114 ? 25.937 -16.312 -5.874 1 21.96 124 TYR A C 1
ATOM 824 O O . TYR A 1 114 ? 27.002 -16.895 -6.158 1 24.05 124 TYR A O 1
ATOM 833 N N . LEU A 1 115 ? 24.721 -16.827 -6.093 1 20.11 125 LEU A N 1
ATOM 834 C CA . LEU A 1 115 ? 24.555 -18.162 -6.64 1 21.55 125 LEU A CA 1
ATOM 835 C C . LEU A 1 115 ? 23.413 -18.166 -7.633 1 21.66 125 LEU A C 1
ATOM 836 O O . LEU A 1 115 ? 22.307 -17.736 -7.282 1 20.98 125 LEU A O 1
ATOM 841 N N . PRO A 1 116 ? 23.626 -18.724 -8.827 1 21.95 126 PRO A N 1
ATOM 842 C CA . PRO A 1 116 ? 24.907 -19.26 -9.346 1 23.04 126 PRO A CA 1
ATOM 843 C C . PRO A 1 116 ? 25.959 -18.162 -9.506 1 25.21 126 PRO A C 1
ATOM 844 O O . PRO A 1 116 ? 25.656 -17.008 -9.783 1 25.69 126 PRO A O 1
ATOM 848 N N . LYS A 1 117 ? 27.234 -18.559 -9.297 1 26.55 127 LYS A N 1
ATOM 849 C CA . LYS A 1 117 ? 28.363 -17.647 -9.439 1 29.63 127 LYS A CA 1
ATOM 850 C C . LYS A 1 117 ? 28.932 -17.665 -10.849 1 31.72 127 LYS A C 1
ATOM 851 O O . LYS A 1 117 ? 29.603 -16.72 -11.242 1 34.87 127 LYS A O 1
ATOM 857 N N . ASN A 1 118 ? 28.709 -18.741 -11.591 1 30.38 128 ASN A N 1
ATOM 858 C CA . ASN A 1 118 ? 29.263 -18.894 -12.933 1 32.18 128 ASN A CA 1
ATOM 859 C C . ASN A 1 118 ? 28.182 -19.33 -13.897 1 31.97 128 ASN A C 1
ATOM 860 O O . ASN A 1 118 ? 27.134 -19.834 -13.478 1 31.69 128 ASN A O 1
ATOM 865 N N . LYS A 1 119 ? 28.484 -19.263 -15.195 1 31.96 129 LYS A N 1
ATOM 866 C CA . LYS A 1 119 ? 27.546 -19.699 -16.223 1 32.39 129 LYS A CA 1
ATOM 867 C C . LYS A 1 119 ? 27.192 -21.166 -16.014 1 33.3 129 LYS A C 1
ATOM 868 O O . LYS A 1 119 ? 28.081 -21.976 -15.695 1 34.35 129 LYS A O 1
ATOM 874 N N . ILE A 1 120 ? 25.911 -21.507 -16.166 1 31.5 130 ILE A N 1
ATOM 875 C CA . ILE A 1 120 ? 25.45 -22.873 -16.006 1 31.34 130 ILE A CA 1
ATOM 876 C C . ILE A 1 120 ? 24.491 -23.215 -17.118 1 30.05 130 ILE A C 1
ATOM 877 O O . ILE A 1 120 ? 23.519 -22.503 -17.347 1 28.25 130 ILE A O 1
ATOM 882 N N . GLU A 1 121 ? 24.807 -24.254 -17.872 1 30.99 131 GLU A N 1
ATOM 883 C CA . GLU A 1 121 ? 24.029 -24.603 -19.075 1 31.95 131 GLU A CA 1
ATOM 884 C C . GLU A 1 121 ? 23.165 -25.873 -18.913 1 32.36 131 GLU A C 1
ATOM 885 O O . GLU A 1 121 ? 22.441 -26.245 -19.833 1 32.13 131 GLU A O 1
ATOM 891 N N . THR A 1 122 ? 23.245 -26.538 -17.746 1 32.49 132 THR A N 1
ATOM 892 C CA . THR A 1 122 ? 22.464 -27.747 -17.524 1 33.01 132 THR A CA 1
ATOM 893 C C . THR A 1 122 ? 20.978 -27.443 -17.385 1 32.84 132 THR A C 1
ATOM 894 O O . THR A 1 122 ? 20.623 -26.396 -16.87 1 32.28 132 THR A O 1
ATOM 898 N N . THR A 1 123 ? 20.097 -28.402 -17.803 1 31.88 133 THR A N 1
ATOM 899 C CA . THR A 1 123 ? 18.635 -28.217 -17.704 1 31.42 133 THR A CA 1
ATOM 900 C C . THR A 1 123 ? 18.233 -27.963 -16.252 1 30.55 133 THR A C 1
ATOM 901 O O . THR A 1 123 ? 17.407 -27.112 -15.983 1 29.61 133 THR A O 1
ATOM 905 N N . ASP A 1 124 ? 18.846 -28.708 -15.301 1 29.99 134 ASP A N 1
ATOM 906 C CA . ASP A 1 124 ? 18.557 -28.476 -13.888 1 30.09 134 ASP A CA 1
ATOM 907 C C . ASP A 1 124 ? 19.734 -27.762 -13.238 1 29.44 134 ASP A C 1
ATOM 908 O O . ASP A 1 124 ? 20.889 -28.09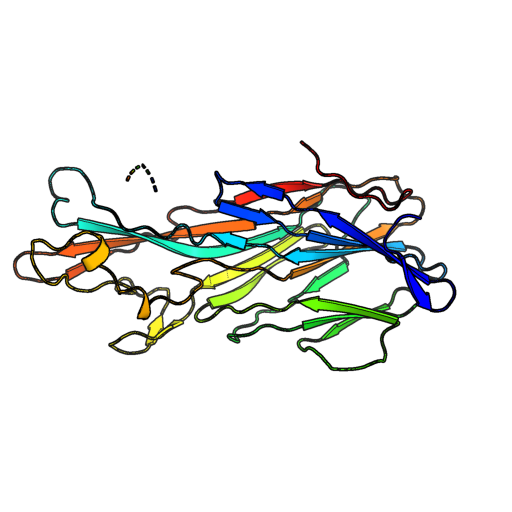5 -13.475 1 30.47 134 ASP A O 1
ATOM 913 N N . VAL A 1 125 ? 19.434 -26.814 -12.36 1 27.27 135 VAL A N 1
ATOM 914 C CA . VAL A 1 125 ? 20.452 -26.066 -11.624 1 27.18 135 VAL A CA 1
ATOM 915 C C . VAL A 1 125 ? 20.12 -26.294 -10.151 1 27.18 135 VAL A C 1
ATOM 916 O O . VAL A 1 125 ? 18.967 -26.155 -9.732 1 27.34 135 VAL A O 1
ATOM 920 N N . GLY A 1 126 ? 21.102 -26.767 -9.402 1 26.12 136 GLY A N 1
ATOM 921 C CA . GLY A 1 126 ? 20.908 -27.062 -7.983 1 26.73 136 GLY A CA 1
ATOM 922 C C . GLY A 1 126 ? 22.213 -26.754 -7.289 1 27.47 136 GLY A C 1
ATOM 923 O O . GLY A 1 126 ? 23.23 -27.381 -7.59 1 29.05 136 GLY A O 1
ATOM 924 N N . GLN A 1 127 ? 22.22 -25.753 -6.401 1 25.04 137 GLN A N 1
ATOM 925 C CA . GLN A 1 127 ? 23.467 -25.344 -5.751 1 25.07 137 GLN A CA 1
ATOM 926 C C . GLN A 1 127 ? 23.211 -25.007 -4.284 1 24.62 137 GLN A C 1
ATOM 927 O O . GLN A 1 127 ? 22.072 -24.806 -3.881 1 24.62 137 GLN A O 1
ATOM 933 N N . THR A 1 128 ? 24.276 -24.932 -3.496 1 24.19 138 THR A N 1
ATOM 934 C CA . THR A 1 128 ? 24.144 -24.691 -2.061 1 23.33 138 THR A CA 1
ATOM 935 C C . THR A 1 128 ? 25.072 -23.614 -1.582 1 23.35 138 THR A C 1
ATOM 936 O O . THR A 1 128 ? 26.244 -23.597 -1.959 1 25.95 138 THR A O 1
ATOM 940 N N . LEU A 1 129 ? 24.577 -22.743 -0.713 1 22.15 139 LEU A N 1
ATOM 941 C CA . LEU A 1 129 ? 25.432 -21.773 0.009 1 22 139 LEU A CA 1
ATOM 942 C C . LEU A 1 129 ? 25.487 -22.261 1.463 1 23.22 139 LEU A C 1
ATOM 943 O O . LEU A 1 129 ? 24.462 -22.443 2.081 1 23.73 139 LEU A O 1
ATOM 948 N N . GLY A 1 130 ? 26.677 -22.472 1.948 1 21.18 140 GLY A N 1
ATOM 949 C CA . GLY A 1 130 ? 26.887 -22.884 3.332 1 22.53 140 GLY A CA 1
ATOM 950 C C . GLY A 1 130 ? 27.511 -21.789 4.182 1 22.93 140 GLY A C 1
ATOM 951 O O . GLY A 1 130 ? 28.236 -20.908 3.677 1 23.27 140 GLY A O 1
ATOM 952 N N . TYR A 1 131 ? 27.194 -21.801 5.499 1 21.59 141 TYR A N 1
ATOM 953 C CA . TYR A 1 131 ? 27.777 -20.839 6.445 1 21.55 141 TYR A CA 1
ATOM 954 C C . TYR A 1 131 ? 28.333 -21.606 7.624 1 21.85 141 TYR A C 1
A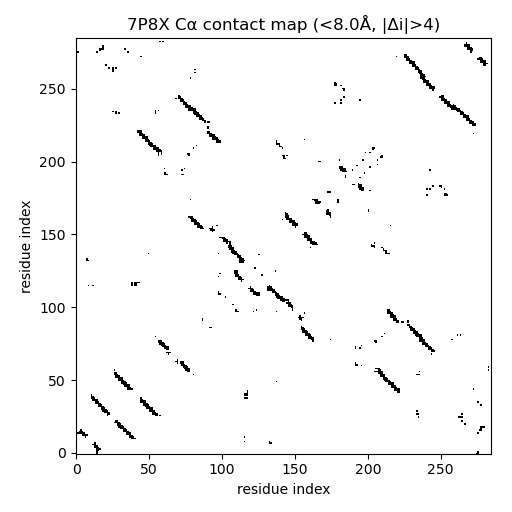TOM 955 O O . TYR A 1 131 ? 27.675 -22.496 8.158 1 23.66 141 TYR A O 1
ATOM 964 N N . ASN A 1 132 ? 29.535 -21.24 8.035 1 21.83 142 ASN A N 1
ATOM 965 C CA . ASN A 1 132 ? 30.149 -21.798 9.256 1 22.73 142 ASN A CA 1
ATOM 966 C C . ASN A 1 132 ? 30.521 -20.637 10.174 1 24.16 142 ASN A C 1
ATOM 967 O O . ASN A 1 132 ? 30.976 -19.575 9.723 1 23.42 142 ASN A O 1
ATOM 972 N N A ILE A 1 133 ? 30.323 -20.834 11.48 0.3 24.63 143 ILE A N 1
ATOM 973 N N B ILE A 1 133 ? 30.284 -20.821 11.47 0.7 23.98 143 ILE A N 1
ATOM 974 C CA A ILE A 1 133 ? 30.575 -19.811 12.502 0.3 25.53 143 ILE A CA 1
ATOM 975 C CA B ILE A 1 133 ? 30.518 -19.789 12.491 0.7 24.06 143 ILE A CA 1
ATOM 976 C C A ILE A 1 133 ? 31.903 -19.117 12.339 0.3 26.32 143 ILE A C 1
ATOM 977 C C B ILE A 1 133 ? 31.878 -19.117 12.331 0.7 25.99 143 ILE A C 1
ATOM 978 O O A ILE A 1 133 ? 32.889 -19.773 12.054 0.3 27.67 143 ILE A O 1
ATOM 979 O O B ILE A 1 133 ? 32.856 -19.773 11.991 0.7 28.09 143 ILE A O 1
ATOM 988 N N . GLY A 1 134 ? 31.903 -17.795 12.483 1 25.54 144 GLY A N 1
ATOM 989 C CA . GLY A 1 134 ? 33.13 -17.021 12.299 1 25.06 144 GLY A CA 1
ATOM 990 C C . GLY A 1 134 ? 33.182 -16.276 10.97 1 25.38 144 GLY A C 1
ATOM 991 O O . GLY A 1 134 ? 34.249 -15.8 10.571 1 27.35 144 GLY A O 1
ATOM 992 N N . GLY A 1 135 ? 32.037 -16.199 10.269 1 24.15 145 GLY A N 1
ATOM 993 C CA . GLY A 1 135 ? 31.951 -15.447 9.021 1 24.07 145 GLY A CA 1
ATOM 994 C C . GLY A 1 135 ? 32.392 -16.172 7.773 1 25.56 145 GLY A C 1
ATOM 995 O O . GLY A 1 135 ? 32.887 -15.55 6.824 1 26.41 145 GLY A O 1
ATOM 996 N N . ASN A 1 136 ? 32.192 -17.494 7.741 1 23.85 146 ASN A N 1
ATOM 997 C CA . ASN A 1 136 ? 32.721 -18.324 6.66 1 22.61 146 ASN A CA 1
ATOM 998 C C . ASN A 1 136 ? 31.663 -18.839 5.737 1 23.09 146 ASN A C 1
ATOM 999 O O . ASN A 1 136 ? 30.897 -19.706 6.103 1 23.89 146 ASN A O 1
ATOM 1004 N N . PHE A 1 137 ? 31.598 -18.293 4.527 1 21.84 147 PHE A N 1
ATOM 1005 C CA . PHE A 1 137 ? 30.654 -18.743 3.515 1 22.23 147 PHE A CA 1
ATOM 1006 C C . PHE A 1 137 ? 31.356 -19.631 2.498 1 22.95 147 PHE A C 1
ATOM 1007 O O . PHE A 1 137 ? 32.549 -19.468 2.213 1 24.85 147 PHE A O 1
ATOM 1015 N N . GLN A 1 138 ? 30.6 -20.561 1.936 1 23.26 148 GLN A N 1
ATOM 1016 C CA . GLN A 1 138 ? 31.123 -21.458 0.9 1 24.51 148 GLN A CA 1
ATOM 1017 C C . GLN A 1 138 ? 29.983 -21.83 -0.039 1 26.42 148 GLN A C 1
ATOM 1018 O O . GLN A 1 138 ? 28.866 -22.013 0.407 1 27.23 148 GLN A O 1
ATOM 1024 N N . SER A 1 139 ? 30.255 -21.927 -1.342 1 28.25 149 SER A N 1
ATOM 1025 C CA . SER A 1 139 ? 29.183 -22.303 -2.289 1 30.51 149 SER A CA 1
ATOM 1026 C C . SER A 1 139 ? 29.616 -23.542 -3.039 1 33.29 149 SER A C 1
ATOM 1027 O O . SER A 1 139 ? 30.829 -23.774 -3.226 1 33.49 149 SER A O 1
ATOM 1030 N N . ALA A 1 140 ? 28.641 -24.383 -3.408 1 35.11 150 ALA A N 1
ATOM 1031 C CA . ALA A 1 140 ? 28.922 -25.605 -4.164 1 37.84 150 ALA A CA 1
ATOM 1032 C C . ALA A 1 140 ? 27.926 -25.692 -5.308 1 39.31 150 ALA A C 1
ATOM 1033 O O . ALA A 1 140 ? 26.732 -25.471 -5.069 1 37.16 150 ALA A O 1
ATOM 1035 N N . PRO A 1 141 ? 28.402 -26.04 -6.539 1 41.4 151 PRO A N 1
ATOM 1036 C CA . PRO A 1 141 ? 27.491 -26.185 -7.694 1 41.81 151 PRO A CA 1
ATOM 1037 C C . PRO A 1 141 ? 26.588 -27.437 -7.604 1 40.2 151 PRO A C 1
ATOM 1038 O O . PRO A 1 141 ? 26.084 -27.931 -8.647 1 39.55 151 PRO A O 1
ATOM 1042 N N . SER A 1 142 ? 26.336 -27.926 -6.353 1 38.86 152 SER A N 1
ATOM 1043 C CA A SER A 1 142 ? 25.503 -29.111 -6.134 0.2 39.07 152 SER A CA 1
ATOM 1044 C CA B SER A 1 142 ? 25.495 -29.104 -6.136 0.8 38.99 152 SER A CA 1
ATOM 1045 C C . SER A 1 142 ? 24.63 -29.063 -4.866 1 39.19 152 SER A C 1
ATOM 1046 O O . SER A 1 142 ? 24.782 -28.18 -4.034 1 38.11 152 SER A O 1
ATOM 1051 N N . ILE A 1 143 ? 23.69 -30.035 -4.73 1 40.36 153 ILE A N 1
ATOM 1052 C CA . ILE A 1 143 ? 22.854 -30.18 -3.584 1 41.73 153 ILE A CA 1
ATOM 1053 C C . ILE A 1 143 ? 23.158 -31.524 -2.939 1 44.07 153 ILE A C 1
ATOM 1054 O O . ILE A 1 143 ? 23.196 -32.52 -3.635 1 43.91 153 ILE A O 1
ATOM 1059 N N . GLY A 1 144 ? 23.366 -31.532 -1.627 1 46.44 154 GLY A N 1
ATOM 1060 C CA . GLY A 1 144 ? 23.582 -32.775 -0.884 1 49.11 154 GLY A CA 1
ATOM 1061 C C . GLY A 1 144 ? 25.022 -33.17 -0.657 1 52.63 154 GLY A C 1
ATOM 1062 O O . GLY A 1 144 ? 25.328 -34.347 -0.428 1 54.08 154 GLY A O 1
ATOM 1063 N N . GLY A 1 145 ? 25.898 -32.192 -0.683 1 54.23 155 GLY A N 1
ATOM 1064 C CA . GLY A 1 145 ? 27.325 -32.432 -0.526 1 56.32 155 GLY A CA 1
ATOM 1065 C C . GLY A 1 145 ? 27.798 -32.814 0.859 1 57.99 155 GLY A C 1
ATOM 1066 O O . GLY A 1 145 ? 28.507 -33.818 0.993 1 58.75 155 GLY A O 1
ATOM 1067 N N . ASN A 1 146 ? 27.442 -32.026 1.894 1 58.47 156 ASN A N 1
ATOM 1068 C CA . ASN A 1 146 ? 27.966 -32.313 3.232 1 58.7 156 ASN A CA 1
ATOM 1069 C C . ASN A 1 146 ? 27.102 -31.828 4.392 1 57.19 156 ASN A C 1
ATOM 1070 O O . ASN A 1 146 ? 26.238 -30.973 4.206 1 58.29 156 ASN A O 1
ATOM 1075 N N . GLY A 1 147 ? 27.371 -32.361 5.576 1 54.59 157 GLY A N 1
ATOM 1076 C CA . GLY A 1 147 ? 26.751 -31.929 6.826 1 51.58 157 GLY A CA 1
ATOM 1077 C C . GLY A 1 147 ? 27.757 -31.13 7.651 1 47.38 157 GLY A C 1
ATOM 1078 O O . GLY A 1 147 ? 27.681 -31.097 8.879 1 48.52 157 GLY A O 1
ATOM 1079 N N . SER A 1 148 ? 28.715 -30.47 6.969 1 41.9 158 SER A N 1
ATOM 1080 C CA . SER A 1 148 ? 29.768 -29.719 7.616 1 36.79 158 SER A CA 1
ATOM 1081 C C . SER A 1 148 ? 29.381 -28.256 7.919 1 31.57 158 SER A C 1
ATOM 1082 O O . SER A 1 148 ? 30.143 -27.605 8.637 1 31.9 158 SER A O 1
ATOM 1085 N N . PHE A 1 149 ? 28.266 -27.771 7.412 1 28.42 159 PHE A N 1
ATOM 1086 C CA . PHE A 1 149 ? 27.881 -26.368 7.568 1 27.16 159 PHE A CA 1
ATOM 1087 C C . PHE A 1 149 ? 27.042 -26.182 8.827 1 28.12 159 PHE A C 1
ATOM 1088 O O . PHE A 1 149 ? 26.274 -27.072 9.21 1 30.43 159 PHE A O 1
ATOM 1096 N N . ASN A 1 150 ? 27.17 -25.003 9.448 1 25.56 160 ASN A N 1
ATOM 1097 C CA . ASN A 1 150 ? 26.266 -24.662 10.568 1 24.96 160 ASN A CA 1
ATOM 1098 C C . ASN A 1 150 ? 24.881 -24.286 9.966 1 25.15 160 ASN A C 1
ATOM 1099 O O . ASN A 1 150 ? 23.851 -24.503 10.613 1 25.42 160 ASN A O 1
ATOM 1104 N N . TYR A 1 151 ? 24.864 -23.684 8.773 1 23.66 161 TYR A N 1
ATOM 1105 C CA . TYR A 1 151 ? 23.589 -23.319 8.147 1 22.99 161 TYR A CA 1
ATOM 1106 C C . TYR A 1 151 ? 23.789 -23.423 6.645 1 23.76 161 TYR A C 1
ATOM 1107 O O . TYR A 1 151 ? 24.895 -23.18 6.165 1 23.77 161 TYR A O 1
ATOM 1116 N N . SER A 1 152 ? 22.748 -23.808 5.92 1 22.8 162 SER A N 1
ATOM 1117 C CA . SER A 1 152 ? 22.86 -23.871 4.452 1 24.29 162 SER A CA 1
ATOM 1118 C C . SER A 1 152 ? 21.564 -23.403 3.827 1 24.27 162 SER A C 1
ATOM 1119 O O . SER A 1 152 ? 20.474 -23.546 4.418 1 25.01 162 SER A O 1
ATOM 1122 N N . LYS A 1 153 ? 21.678 -22.916 2.599 1 23.52 163 LYS A N 1
ATOM 1123 C CA . LYS A 1 153 ? 20.503 -22.519 1.841 1 24.26 163 LYS A CA 1
ATOM 1124 C C . LYS A 1 153 ? 20.761 -23.036 0.417 1 24.92 163 LYS A C 1
ATOM 1125 O O . LYS A 1 153 ? 21.908 -22.949 -0.049 1 26.7 163 LYS A O 1
ATOM 1131 N N . THR A 1 154 ? 19.73 -23.573 -0.267 1 23.31 164 THR A N 1
ATOM 1132 C CA . THR A 1 154 ? 19.936 -24.063 -1.611 1 23.3 164 THR A CA 1
ATOM 1133 C C . THR A 1 154 ? 19.144 -23.28 -2.648 1 23.18 164 THR A C 1
ATOM 1134 O O . THR A 1 154 ? 18.198 -22.586 -2.304 1 23.16 164 THR A O 1
ATOM 1138 N N . ILE A 1 155 ? 19.555 -23.407 -3.906 1 22.4 165 ILE A N 1
ATOM 1139 C CA . ILE A 1 155 ? 18.756 -22.908 -5.034 1 21.35 165 ILE A CA 1
ATOM 1140 C C . ILE A 1 155 ? 18.455 -24.116 -5.928 1 22.76 165 ILE A C 1
ATOM 1141 O O . ILE A 1 155 ? 19.313 -25.02 -6.093 1 23.84 165 ILE A O 1
ATOM 1146 N N A SER A 1 156 ? 17.264 -24.105 -6.534 0.61 21.93 166 SER A N 1
ATOM 1147 N N B SER A 1 156 ? 17.257 -24.124 -6.519 0.39 22.22 166 SER A N 1
ATOM 1148 C CA A SER A 1 156 ? 16.904 -25.177 -7.452 0.61 22.59 166 SER A CA 1
ATOM 1149 C CA B SER A 1 156 ? 16.88 -25.186 -7.443 0.39 22.81 166 SER A CA 1
ATOM 1150 C C A SER A 1 156 ? 15.961 -24.62 -8.506 0.61 22.72 166 SER A C 1
ATOM 1151 C C B SER A 1 156 ? 15.955 -24.634 -8.502 0.39 22.92 166 SER A C 1
ATOM 1152 O O A SER A 1 156 ? 14.92 -24.049 -8.167 0.61 23.14 166 SER A O 1
ATOM 1153 O O B SER A 1 156 ? 14.895 -24.105 -8.165 0.39 23.43 166 SER A O 1
ATOM 1158 N N . TYR A 1 157 ? 16.324 -24.792 -9.773 1 22.63 167 TYR A N 1
ATOM 1159 C CA . TYR A 1 157 ? 15.425 -24.377 -10.856 1 22.47 167 TYR A CA 1
ATOM 1160 C C . TYR A 1 157 ? 15.697 -25.205 -12.101 1 23.9 167 TYR A C 1
ATOM 1161 O O . TYR A 1 157 ? 16.782 -25.786 -12.256 1 25.88 167 TYR A O 1
ATOM 1170 N N . THR A 1 158 ? 14.694 -25.193 -13.018 1 24.5 168 THR A N 1
ATOM 1171 C CA A THR A 1 158 ? 14.795 -25.874 -14.31 0.34 24.68 168 THR A CA 1
ATOM 1172 C CA B THR A 1 158 ? 14.784 -25.879 -14.304 0.66 24.61 168 THR A CA 1
ATOM 1173 C C . THR A 1 158 ? 14.795 -24.824 -15.4 1 24.56 168 THR A C 1
ATOM 1174 O O . THR A 1 158 ? 14.031 -23.896 -15.293 1 26.8 168 THR A O 1
ATOM 1181 N N . GLN A 1 159 ? 15.651 -24.998 -16.429 1 24.51 169 GLN A N 1
ATOM 1182 C CA . GLN A 1 159 ? 15.782 -24.028 -17.513 1 24.53 169 GLN A CA 1
ATOM 1183 C C . GLN A 1 159 ? 15.96 -24.732 -18.846 1 26.63 169 GLN A C 1
ATOM 1184 O O . GLN A 1 159 ? 16.878 -24.408 -19.604 1 26.84 169 GLN A O 1
ATOM 1190 N N . LYS A 1 160 ? 15.061 -25.696 -19.164 1 26.64 170 LYS A N 1
ATOM 1191 C CA . LYS A 1 160 ? 15.194 -26.458 -20.413 1 27.62 170 LYS A CA 1
ATOM 1192 C C . LYS A 1 160 ? 15.319 -25.534 -21.621 1 27.61 170 LYS A C 1
ATOM 1193 O O . LYS A 1 160 ? 14.512 -24.608 -21.769 1 26.9 170 LYS A O 1
ATOM 1199 N N . SER A 1 161 ? 16.362 -25.752 -22.427 1 28.76 171 SER A N 1
ATOM 1200 C CA . SER A 1 161 ? 16.655 -24.994 -23.661 1 28.46 171 SER A CA 1
ATOM 1201 C C . SER A 1 161 ? 17.258 -23.606 -23.42 1 27.19 171 SER A C 1
ATOM 1202 O O . SER A 1 161 ? 17.54 -22.9 -24.39 1 27.58 171 SER A O 1
ATOM 1205 N N . TYR A 1 162 ? 17.453 -23.219 -22.139 1 25.23 172 TYR A N 1
ATOM 1206 C CA . TYR A 1 162 ? 18.007 -21.919 -21.753 1 24.37 172 TYR A CA 1
ATOM 1207 C C . TYR A 1 162 ? 19.301 -22.122 -20.941 1 26.08 172 TYR A C 1
ATOM 1208 O O . TYR A 1 162 ? 19.575 -23.222 -20.429 1 27.53 172 TYR A O 1
ATOM 1217 N N . VAL A 1 163 ? 20.101 -21.074 -20.864 1 25.54 173 VAL A N 1
ATOM 1218 C CA . VAL A 1 163 ? 21.348 -21.099 -20.08 1 26.3 173 VAL A CA 1
ATOM 1219 C C . VAL A 1 163 ? 21.376 -19.922 -19.134 1 25.66 173 VAL A C 1
ATOM 1220 O O . VAL A 1 163 ? 20.77 -18.895 -19.417 1 25.15 173 VAL A O 1
ATOM 1224 N N . SER A 1 164 ? 22.054 -20.081 -17.998 1 23.9 174 SER A N 1
ATOM 1225 C CA . SER A 1 164 ? 22.087 -19.006 -17 1 24.27 174 SER A CA 1
ATOM 1226 C C . SER A 1 164 ? 23.451 -18.344 -17.013 1 26.87 174 SER A C 1
ATOM 1227 O O . SER A 1 164 ? 24.467 -19.021 -16.972 1 28.08 174 SER A O 1
ATOM 1230 N N . GLU A 1 165 ? 23.475 -17.039 -17.1 1 27.81 175 GLU A N 1
ATOM 1231 C CA . GLU A 1 165 ? 24.711 -16.263 -17.126 1 29.73 175 GLU A CA 1
ATOM 1232 C C . GLU A 1 165 ? 24.673 -15.181 -16.071 1 28.86 175 GLU A C 1
ATOM 1233 O O . GLU A 1 165 ? 23.599 -14.679 -15.728 1 26.2 175 GLU A O 1
ATOM 1239 N N . VAL A 1 166 ? 25.837 -14.823 -15.537 1 29.78 176 VAL A N 1
ATOM 1240 C CA . VAL A 1 166 ? 25.938 -13.696 -14.639 1 30.01 176 VAL A CA 1
ATOM 1241 C C . VAL A 1 166 ? 26.196 -12.497 -15.576 1 28.42 176 VAL A C 1
ATOM 1242 O O . VAL A 1 166 ? 27.26 -12.372 -16.203 1 30.31 176 VAL A O 1
ATOM 1246 N N . ASP A 1 167 ? 25.197 -11.638 -15.725 1 26.86 177 ASP A N 1
ATOM 1247 C CA . ASP A 1 167 ? 25.306 -10.466 -16.598 1 27.1 177 ASP A CA 1
ATOM 1248 C C . ASP A 1 167 ? 26.105 -9.338 -15.966 1 29.08 177 ASP A C 1
ATOM 1249 O O . ASP A 1 167 ? 26.799 -8.599 -16.677 1 31.78 177 ASP A O 1
ATOM 1254 N N . LYS A 1 168 ? 26.002 -9.216 -14.649 1 29.38 178 LYS A N 1
ATOM 1255 C CA . LYS A 1 168 ? 26.721 -8.182 -13.932 1 30.92 178 LYS A CA 1
ATOM 1256 C C . LYS A 1 168 ? 26.864 -8.661 -12.493 1 29.73 178 LYS A C 1
ATOM 1257 O O . LYS A 1 168 ? 25.968 -9.302 -11.935 1 28.54 178 LYS A O 1
ATOM 1263 N N . GLN A 1 169 ? 28.037 -8.433 -11.919 1 29.09 179 GLN A N 1
ATOM 1264 C CA . GLN A 1 169 ? 28.251 -8.753 -10.514 1 29.54 179 GLN A CA 1
ATOM 1265 C C . GLN A 1 169 ? 29.312 -7.762 -10.018 1 30.67 179 GLN A C 1
ATOM 1266 O O . GLN A 1 169 ? 30.327 -7.474 -10.687 1 32.58 179 GLN A O 1
ATOM 1272 N N . ASN A 1 170 ? 29.051 -7.193 -8.867 1 28.06 180 ASN A N 1
ATOM 1273 C CA . ASN A 1 170 ? 30.007 -6.265 -8.218 1 27.52 180 ASN A CA 1
ATOM 1274 C C . ASN A 1 170 ? 29.561 -6.117 -6.778 1 26.82 180 ASN A C 1
ATOM 1275 O O . ASN A 1 170 ? 28.626 -6.804 -6.344 1 26.39 180 ASN A O 1
ATOM 1280 N N . SER A 1 171 ? 30.277 -5.282 -6.009 1 26.19 181 SER A N 1
ATOM 1281 C CA . SER A 1 171 ? 29.981 -5.163 -4.592 1 25.97 181 SER A CA 1
ATOM 1282 C C . SER A 1 171 ? 28.603 -4.623 -4.299 1 25.2 181 SER A C 1
ATOM 1283 O O . SER A 1 171 ? 28.18 -4.717 -3.168 1 24.97 181 SER A O 1
ATOM 1286 N N . LYS A 1 172 ? 27.926 -3.98 -5.281 1 24.59 182 LYS A N 1
ATOM 1287 C CA . LYS A 1 172 ? 26.627 -3.364 -5.018 1 24.81 182 LYS A CA 1
ATOM 1288 C C . LYS A 1 172 ? 25.484 -4.005 -5.783 1 24.15 182 LYS A C 1
ATOM 1289 O O . LYS A 1 172 ? 24.342 -3.662 -5.502 1 25.96 182 LYS A O 1
ATOM 1295 N N . SER A 1 173 ? 25.772 -4.856 -6.779 1 22.85 183 SER A N 1
ATOM 1296 C CA . SER A 1 173 ? 24.69 -5.387 -7.607 1 22.61 183 SER A CA 1
ATOM 1297 C C . SER A 1 173 ? 25.014 -6.737 -8.207 1 21.35 183 SER A C 1
ATOM 1298 O O . SER A 1 173 ? 26.175 -7.04 -8.465 1 23.06 183 SER A O 1
ATOM 1301 N N . VAL A 1 174 ? 23.967 -7.519 -8.455 1 19.36 184 VAL A N 1
ATOM 1302 C CA . VAL A 1 174 ? 24.139 -8.768 -9.195 1 19.68 184 VAL A CA 1
ATOM 1303 C C . VAL A 1 174 ? 22.942 -8.904 -10.128 1 19.62 184 VAL A C 1
ATOM 1304 O O . VAL A 1 174 ? 21.823 -8.572 -9.752 1 20.57 184 VAL A O 1
ATOM 1308 N N . LYS A 1 175 ? 23.201 -9.393 -11.33 1 19.75 185 LYS A N 1
ATOM 1309 C CA . LYS A 1 175 ? 22.107 -9.6 -12.276 1 20.34 185 LYS A CA 1
ATOM 1310 C C . LYS A 1 175 ? 22.386 -10.863 -13.066 1 20.79 185 LYS A C 1
ATOM 1311 O O . LYS A 1 175 ? 23.5 -11.008 -13.606 1 22.13 185 LYS A O 1
ATOM 1317 N N . TRP A 1 176 ? 21.403 -11.774 -13.083 1 19.83 186 TRP A N 1
ATOM 1318 C CA . TRP A 1 176 ? 21.497 -13.003 -13.866 1 20.69 186 TRP A CA 1
ATOM 1319 C C . TRP A 1 176 ? 20.58 -12.869 -15.06 1 21.7 186 TRP A C 1
ATOM 1320 O O . TRP A 1 176 ? 19.529 -12.224 -14.992 1 21.49 186 TRP A O 1
ATOM 1331 N N . GLY A 1 177 ? 20.971 -13.532 -16.128 1 21.22 187 GLY A N 1
ATOM 1332 C CA . GLY A 1 177 ? 20.123 -13.666 -17.295 1 21.49 187 GLY A CA 1
ATOM 1333 C C . GLY A 1 177 ? 19.919 -15.144 -17.592 1 22.7 187 GLY A C 1
ATOM 1334 O O . GLY A 1 177 ? 20.902 -15.899 -17.632 1 25.49 187 GLY A O 1
ATOM 1335 N N . VAL A 1 178 ? 18.685 -15.587 -17.769 1 20.49 188 VAL A N 1
ATOM 1336 C CA . VAL A 1 178 ? 18.408 -16.998 -18.141 1 20.68 188 VAL A CA 1
ATOM 1337 C C . VAL A 1 178 ? 17.932 -16.847 -19.575 1 21.58 188 VAL A C 1
ATOM 1338 O O . VAL A 1 178 ? 16.832 -16.38 -19.832 1 21.2 188 VAL A O 1
ATOM 1342 N N . LYS A 1 179 ? 18.789 -17.213 -20.497 1 22.77 189 LYS A N 1
ATOM 1343 C CA . LYS A 1 179 ? 18.676 -16.853 -21.913 1 23.21 189 LYS A CA 1
ATOM 1344 C C . LYS A 1 179 ? 18.466 -18.022 -22.807 1 24.2 189 LYS A C 1
ATOM 1345 O O . LYS A 1 179 ? 19.059 -19.079 -22.612 1 25.51 189 LYS A O 1
ATOM 1351 N N . ALA A 1 180 ? 17.627 -17.835 -23.83 1 22.33 190 ALA A N 1
ATOM 1352 C CA . ALA A 1 180 ? 17.358 -18.901 -24.801 1 24.77 190 ALA A CA 1
ATOM 1353 C C . ALA A 1 180 ? 18.653 -19.364 -25.487 1 26.9 190 ALA A C 1
ATOM 1354 O O . ALA A 1 180 ? 19.504 -18.532 -25.804 1 27.45 190 ALA A O 1
ATOM 1356 N N . ASN A 1 181 ? 18.793 -20.689 -25.652 1 27.49 191 ASN A N 1
ATOM 1357 C CA . ASN A 1 181 ? 20.03 -21.227 -26.159 1 28.61 191 ASN A CA 1
ATOM 1358 C C . ASN A 1 181 ? 19.853 -22.187 -27.329 1 31.41 191 ASN A C 1
ATOM 1359 O O . ASN A 1 181 ? 20.305 -21.88 -28.415 1 31.86 191 ASN A O 1
ATOM 1364 N N . GLU A 1 182 ? 19.23 -23.341 -27.109 1 32.21 192 GLU A N 1
ATOM 1365 C CA . GLU A 1 182 ? 19.128 -24.37 -28.17 1 33.83 192 GLU A CA 1
ATOM 1366 C C . GLU A 1 182 ? 17.864 -25.189 -27.922 1 34.55 192 GLU A C 1
ATOM 1367 O O . GLU A 1 182 ? 17.576 -25.556 -26.777 1 34.78 192 GLU A O 1
ATOM 1373 N N . PHE A 1 183 ? 17.071 -25.398 -28.952 1 34.83 193 PHE A N 1
ATOM 1374 C CA . PHE A 1 183 ? 15.777 -26.046 -28.831 1 36.16 193 PHE A CA 1
ATOM 1375 C C . PHE A 1 183 ? 15.637 -27.32 -29.675 1 41.15 193 PHE A C 1
ATOM 1376 O O . PHE A 1 183 ? 16.175 -27.401 -30.772 1 41.77 193 PHE A O 1
ATOM 1384 N N . VAL A 1 184 ? 14.81 -28.256 -29.197 1 44.3 194 VAL A N 1
ATOM 1385 C CA . VAL A 1 184 ? 14.486 -29.497 -29.912 1 47.97 194 VAL A CA 1
ATOM 1386 C C . VAL A 1 184 ? 13.297 -29.166 -30.822 1 50.51 194 VAL A C 1
ATOM 1387 O O . VAL A 1 184 ? 12.297 -28.642 -30.343 1 50.84 194 VAL A O 1
ATOM 1391 N N . THR A 1 185 ? 13.391 -29.457 -32.115 1 52.32 195 THR A N 1
ATOM 1392 C CA . THR A 1 185 ? 12.347 -29.103 -33.074 1 54.4 195 THR A CA 1
ATOM 1393 C C . THR A 1 185 ? 12.077 -30.302 -33.992 1 56.63 195 THR A C 1
ATOM 1394 O O . THR A 1 185 ? 12.912 -31.205 -34.049 1 57.08 195 THR A O 1
ATOM 1398 N N . PRO A 1 186 ? 10.921 -30.368 -34.696 1 57.64 196 PRO A N 1
ATOM 1399 C CA . PRO A 1 186 ? 10.695 -31.474 -35.652 1 58.82 196 PRO A CA 1
ATOM 1400 C C . PRO A 1 186 ? 11.875 -31.736 -36.605 1 61.03 196 PRO A C 1
ATOM 1401 O O . PRO A 1 186 ? 12.108 -32.881 -36.993 1 61.75 196 PRO A O 1
ATOM 1405 N N . ASP A 1 187 ? 12.572 -30.666 -37.035 1 61.49 197 ASP A N 1
ATOM 1406 C CA . ASP A 1 187 ? 13.713 -30.77 -37.946 1 62.37 197 ASP A CA 1
ATOM 1407 C C . ASP A 1 187 ? 15.071 -30.82 -37.255 1 61.34 197 ASP A C 1
ATOM 1408 O O . ASP A 1 187 ? 16.082 -30.635 -37.92 1 62.88 197 ASP A O 1
ATOM 1413 N N . GLY A 1 188 ? 15.096 -31.076 -35.962 1 58.55 198 GLY A N 1
ATOM 1414 C CA . GLY A 1 188 ? 16.346 -31.175 -35.223 1 56.33 198 GLY A CA 1
ATOM 1415 C C . GLY A 1 188 ? 16.616 -29.993 -34.316 1 53.95 198 GLY A C 1
ATOM 1416 O O . GLY A 1 188 ? 15.724 -29.178 -34.069 1 54.81 198 GLY A O 1
ATOM 1417 N N . LYS A 1 189 ? 17.859 -29.895 -33.836 1 51.23 199 LYS A N 1
ATOM 1418 C CA . LYS A 1 189 ? 18.206 -28.809 -32.92 1 49.89 199 LYS A CA 1
ATOM 1419 C C . LYS A 1 189 ? 18.321 -27.467 -33.643 1 47.25 199 LYS A C 1
ATOM 1420 O O . LYS A 1 189 ? 18.891 -27.37 -34.717 1 48.48 199 LYS A O 1
ATOM 1426 N N . LYS A 1 190 ? 17.672 -26.427 -33.072 1 43.6 200 LYS A N 1
ATOM 1427 C CA . LYS A 1 190 ? 17.703 -25.088 -33.65 1 41.26 200 LYS A CA 1
ATOM 1428 C C . LYS A 1 190 ? 18.267 -24.129 -32.609 1 39.47 200 LYS A C 1
ATOM 1429 O O . LYS A 1 190 ? 17.928 -24.234 -31.432 1 39.22 200 LYS A O 1
ATOM 1435 N N . SER A 1 191 ? 19.124 -23.209 -33.03 1 38.49 201 SER A N 1
ATOM 1436 C CA . SER A 1 191 ? 19.691 -22.204 -32.14 1 37.81 201 SER A CA 1
ATOM 1437 C C . SER A 1 191 ? 18.612 -21.198 -31.797 1 34.82 201 SER A C 1
ATOM 1438 O O . SER A 1 191 ? 17.671 -20.989 -32.561 1 34.12 201 SER A O 1
ATOM 1441 N N . ALA A 1 192 ? 18.781 -20.546 -30.634 1 32.58 202 ALA A N 1
ATOM 1442 C CA . ALA A 1 192 ? 17.897 -19.451 -30.245 1 31.83 202 ALA A CA 1
ATOM 1443 C C . ALA A 1 192 ? 17.971 -18.276 -31.228 1 33.31 202 ALA A C 1
ATOM 1444 O O . ALA A 1 192 ? 17.095 -17.437 -31.208 1 33.25 202 ALA A O 1
ATOM 1446 N N . HIS A 1 193 ? 19.032 -18.211 -32.058 1 35.07 203 HIS A N 1
ATOM 1447 C CA . HIS A 1 193 ? 19.238 -17.141 -33.013 1 37.5 203 HIS A CA 1
ATOM 1448 C C . HIS A 1 193 ? 18.667 -17.499 -34.408 1 37.57 203 HIS A C 1
ATOM 1449 O O . HIS A 1 193 ? 18.812 -16.692 -35.323 1 39.39 203 HIS A O 1
ATOM 1456 N N . ASP A 1 194 ? 18.035 -18.678 -34.582 1 35.71 204 ASP A N 1
ATOM 1457 C CA . ASP A 1 194 ? 17.489 -19.097 -35.89 1 35.18 204 ASP A CA 1
ATOM 1458 C C . ASP A 1 194 ? 16.19 -18.339 -36.114 1 35.83 204 ASP A C 1
ATOM 145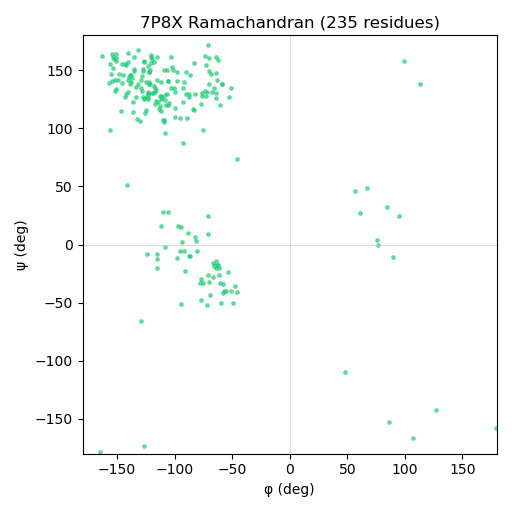9 O O . ASP A 1 194 ? 15.268 -18.466 -35.317 1 34.76 204 ASP A O 1
ATOM 1464 N N . ARG A 1 195 ? 16.101 -17.557 -37.19 1 36.45 205 ARG A N 1
ATOM 1465 C CA . ARG A 1 195 ? 14.889 -16.772 -37.44 1 37.94 205 ARG A CA 1
ATOM 1466 C C . ARG A 1 195 ? 13.643 -17.635 -37.624 1 36.59 205 ARG A C 1
ATOM 1467 O O . ARG A 1 195 ? 12.54 -17.169 -37.348 1 35.77 205 ARG A O 1
ATOM 1475 N N . TYR A 1 196 ? 13.811 -18.897 -38.085 1 36.54 206 TYR A N 1
ATOM 1476 C CA . TYR A 1 196 ? 12.677 -19.81 -38.26 1 37.05 206 TYR A CA 1
ATOM 1477 C C . TYR A 1 196 ? 12.367 -20.624 -36.984 1 36.06 206 TYR A C 1
ATOM 1478 O O . TYR A 1 196 ? 11.491 -21.486 -37.027 1 37.61 206 TYR A O 1
ATOM 1487 N N . LEU A 1 197 ? 12.99 -20.287 -35.833 1 34.78 207 LEU A N 1
ATOM 1488 C CA . LEU A 1 197 ? 12.699 -20.979 -34.585 1 33.81 207 LEU A CA 1
ATOM 1489 C C . LEU A 1 197 ? 11.224 -20.692 -34.243 1 34.24 207 LEU A C 1
ATOM 1490 O O . LEU A 1 197 ? 10.793 -19.521 -34.314 1 32.96 207 LEU A O 1
ATOM 1495 N N . PHE A 1 198 ? 10.45 -21.774 -34.021 1 34.34 208 PHE A N 1
ATOM 1496 C CA . PHE A 1 198 ? 9.019 -21.741 -33.678 1 33.78 208 PHE A CA 1
ATOM 1497 C C . PHE A 1 198 ? 8.117 -21.421 -34.852 1 34.48 208 PHE A C 1
ATOM 1498 O O . PHE A 1 198 ? 6.923 -21.311 -34.64 1 34.9 208 PHE A O 1
ATOM 1506 N N . VAL A 1 199 ? 8.649 -21.287 -36.06 1 34.26 209 VAL A N 1
ATOM 1507 C CA . VAL A 1 199 ? 7.843 -20.976 -37.236 1 36.16 209 VAL A CA 1
ATOM 1508 C C . VAL A 1 199 ? 7.415 -22.256 -37.937 1 39.48 209 VAL A C 1
ATOM 1509 O O . VAL A 1 199 ? 8.227 -23.152 -38.099 1 41.2 209 VAL A O 1
ATOM 1513 N N . GLN A 1 200 ? 6.15 -22.337 -38.32 1 40.31 210 GLN A N 1
ATOM 1514 C CA . GLN A 1 200 ? 5.655 -23.494 -39.076 1 42.63 210 GLN A CA 1
ATOM 1515 C C . GLN A 1 200 ? 4.638 -23.028 -40.104 1 45.97 210 GLN A C 1
ATOM 1516 O O . GLN A 1 200 ? 4.02 -21.975 -39.933 1 46.53 210 GLN A O 1
ATOM 1522 N N . SER A 1 201 ? 4.46 -23.797 -41.178 1 48.79 211 SER A N 1
ATOM 1523 C CA . SER A 1 201 ? 3.452 -23.418 -42.165 1 51.43 211 SER A CA 1
ATOM 1524 C C . SER A 1 201 ? 2.072 -23.773 -41.584 1 54.27 211 SER A C 1
ATOM 1525 O O . SER A 1 201 ? 1.888 -24.864 -41.039 1 54.85 211 SER A O 1
ATOM 1528 N N . PRO A 1 202 ? 1.116 -22.826 -41.621 1 56.62 212 PRO A N 1
ATOM 1529 C CA . PRO A 1 202 ? -0.233 -23.102 -41.084 1 59.16 212 PRO A CA 1
ATOM 1530 C C . PRO A 1 202 ? -1.018 -24.13 -41.925 1 62.76 212 PRO A C 1
ATOM 1531 O O . PRO A 1 202 ? -0.838 -24.187 -43.138 1 62.59 212 PRO A O 1
ATOM 1535 N N . ASN A 1 203 ? -1.859 -24.953 -41.277 1 65.6 213 ASN A N 1
ATOM 1536 C CA . ASN A 1 203 ? -2.655 -25.945 -42.008 1 68.69 213 ASN A CA 1
ATOM 1537 C C . ASN A 1 203 ? -4.025 -25.368 -42.359 1 70.8 213 ASN A C 1
ATOM 1538 O O . ASN A 1 203 ? -4.981 -25.517 -41.602 1 71.62 213 ASN A O 1
ATOM 1543 N N . GLY A 1 204 ? -4.085 -24.699 -43.498 1 71.33 214 GLY A N 1
ATOM 1544 C CA . GLY A 1 204 ? -5.282 -24.05 -44.004 1 72.19 214 GLY A CA 1
ATOM 1545 C C . GLY A 1 204 ? -5.116 -22.547 -44.019 1 72.77 214 GLY A C 1
ATOM 1546 O O . GLY A 1 204 ? -4.519 -21.979 -43.094 1 72.84 214 GLY A O 1
ATOM 1547 N N . PRO A 1 205 ? -5.58 -21.873 -45.098 1 72.57 215 PRO A N 1
ATOM 1548 C CA . PRO A 1 205 ? -5.548 -20.394 -45.102 1 72.31 215 PRO A CA 1
ATOM 1549 C C . PRO A 1 205 ? -6.456 -19.834 -43.996 1 71.81 215 PRO A C 1
ATOM 1550 O O . PRO A 1 205 ? -6.289 -18.68 -43.6 1 72.23 215 PRO A O 1
ATOM 1554 N N . THR A 1 206 ? -7.421 -20.652 -43.496 1 70.69 216 THR A N 1
ATOM 1555 C CA . THR A 1 206 ? -8.21 -20.298 -42.318 1 69.92 216 THR A CA 1
ATOM 1556 C C . THR A 1 206 ? -7.32 -20.373 -41.037 1 67.87 216 THR A C 1
ATOM 1557 O O . THR A 1 206 ? -7.853 -20.327 -39.934 1 68.6 216 THR A O 1
ATOM 1561 N N . GLY A 1 207 ? -6.011 -20.538 -41.201 1 65.24 217 GLY A N 1
ATOM 1562 C CA . GLY A 1 207 ? -5.032 -20.669 -40.14 1 62.86 217 GLY A CA 1
ATOM 1563 C C . GLY A 1 207 ? -5.025 -19.432 -39.283 1 59.63 217 GLY A C 1
ATOM 1564 O O . GLY A 1 207 ? -4.81 -18.325 -39.774 1 59.57 217 GLY A O 1
ATOM 1565 N N . SER A 1 208 ? -5.317 -19.617 -38.006 1 56.86 218 SER A N 1
ATOM 1566 C CA . SER A 1 208 ? -5.294 -18.532 -37.04 1 54.33 218 SER A CA 1
ATOM 1567 C C . SER A 1 208 ? -3.814 -18.148 -36.82 1 50.19 218 SER A C 1
ATOM 1568 O O . SER A 1 208 ? -2.906 -18.86 -37.262 1 49.64 218 SER A O 1
ATOM 1571 N N . ALA A 1 209 ? -3.568 -17.061 -36.097 1 47.73 219 ALA A N 1
ATOM 1572 C CA . ALA A 1 209 ? -2.195 -16.643 -35.788 1 45.63 219 ALA A CA 1
ATOM 1573 C C . ALA A 1 209 ? -1.41 -17.783 -35.095 1 43.62 219 ALA A C 1
ATOM 1574 O O . ALA A 1 209 ? -0.265 -18.05 -35.461 1 42.98 219 ALA A O 1
ATOM 1576 N N . ARG A 1 210 ? -2.081 -18.508 -34.19 1 42.19 220 ARG A N 1
ATOM 1577 C CA . ARG A 1 210 ? -1.471 -19.598 -33.428 1 40.85 220 ARG A CA 1
ATOM 1578 C C . ARG A 1 210 ? -0.88 -20.667 -34.32 1 40.73 220 ARG A C 1
ATOM 1579 O O . ARG A 1 210 ? 0.199 -21.181 -34.028 1 40.31 220 ARG A O 1
ATOM 1587 N N . GLU A 1 211 ? -1.589 -20.999 -35.41 1 41.58 221 GLU A N 1
ATOM 1588 C CA . GLU A 1 211 ? -1.188 -22.034 -36.359 1 42.29 221 GLU A CA 1
ATOM 1589 C C . GLU A 1 211 ? 0.07 -21.729 -37.159 1 41.83 221 GLU A C 1
ATOM 1590 O O . GLU A 1 211 ? 0.613 -22.637 -37.807 1 42.85 221 GLU A O 1
ATOM 1596 N N . TYR A 1 212 ? 0.509 -20.46 -37.177 1 39.55 222 TYR A N 1
ATOM 1597 C CA . TYR A 1 212 ? 1.765 -20.128 -37.872 1 38.4 222 TYR A CA 1
ATOM 1598 C C . TYR A 1 212 ? 2.989 -20.46 -36.98 1 37.08 222 TYR A C 1
ATOM 1599 O O . TYR A 1 212 ? 4.132 -20.308 -37.439 1 36.86 222 TYR A O 1
ATOM 1608 N N . PHE A 1 213 ? 2.754 -20.87 -35.733 1 35.39 223 PHE A N 1
ATOM 1609 C CA . PHE A 1 213 ? 3.838 -21.117 -34.817 1 34.86 223 PHE A CA 1
ATOM 1610 C C . PHE A 1 213 ? 3.762 -22.512 -34.206 1 36.44 223 PHE A C 1
ATOM 1611 O O . PHE A 1 213 ? 2.696 -23.137 -34.17 1 37.4 223 PHE A O 1
ATOM 1619 N N . ALA A 1 214 ? 4.921 -23.009 -33.751 1 36.48 224 ALA A N 1
ATOM 1620 C CA . ALA A 1 214 ? 5.068 -24.343 -33.163 1 37.57 224 ALA A CA 1
ATOM 1621 C C . ALA A 1 214 ? 4.043 -24.591 -32.072 1 38.18 224 ALA A C 1
ATOM 1622 O O . ALA A 1 214 ? 3.762 -23.722 -31.251 1 37.6 224 ALA A O 1
ATOM 1624 N N . PRO A 1 215 ? 3.413 -25.781 -32.09 1 39.4 225 PRO A N 1
ATOM 1625 C CA . PRO A 1 215 ? 2.41 -26.089 -31.067 1 39.45 225 PRO A CA 1
ATOM 1626 C C . PRO A 1 215 ? 2.999 -26.157 -29.657 1 39.23 225 PRO A C 1
ATOM 1627 O O . PRO A 1 215 ? 4.21 -26.326 -29.483 1 39.73 225 PRO A O 1
ATOM 1631 N N . ASP A 1 216 ? 2.138 -26.051 -28.644 1 39.23 226 ASP A N 1
ATOM 1632 C CA . ASP A 1 216 ? 2.574 -26.081 -27.257 1 40.12 226 ASP A CA 1
ATOM 1633 C C . ASP A 1 216 ? 3.467 -27.258 -26.889 1 41 226 ASP A C 1
ATOM 1634 O O . ASP A 1 216 ? 4.477 -27.058 -26.184 1 40.93 226 ASP A O 1
ATOM 1639 N N . ASN A 1 217 ? 3.161 -28.461 -27.417 1 41.97 227 ASN A N 1
ATOM 1640 C CA . ASN A 1 217 ? 3.997 -29.615 -27.105 1 43.6 227 ASN A CA 1
ATOM 1641 C C . ASN A 1 217 ? 5.454 -29.496 -27.619 1 43.51 227 ASN A C 1
ATOM 1642 O O . ASN A 1 217 ? 6.306 -30.27 -27.182 1 46.07 227 ASN A O 1
ATOM 1647 N N . GLN A 1 218 ? 5.738 -28.556 -28.515 1 40.1 228 GLN A N 1
ATOM 1648 C CA . GLN A 1 218 ? 7.101 -28.305 -28.97 1 38.66 228 GLN A CA 1
ATOM 1649 C C . GLN A 1 218 ? 7.745 -27.121 -28.217 1 37.36 228 GLN A C 1
ATOM 1650 O O . GLN A 1 218 ? 8.946 -26.905 -28.366 1 39.6 228 GLN A O 1
ATOM 1656 N N . LEU A 1 219 ? 6.967 -26.329 -27.45 1 34.88 229 LEU A N 1
ATOM 1657 C CA . LEU A 1 219 ? 7.499 -25.173 -26.729 1 32.1 229 LEU A CA 1
ATOM 1658 C C . LEU A 1 219 ? 7.88 -25.579 -25.33 1 32.04 229 LEU A C 1
ATOM 1659 O O . LEU A 1 219 ? 7.035 -26.105 -24.605 1 32.42 229 LEU A O 1
ATOM 1664 N N . PRO A 1 220 ? 9.146 -25.378 -24.926 1 30.58 230 PRO A N 1
ATOM 1665 C CA . PRO A 1 220 ? 9.538 -25.761 -23.556 1 30.26 230 PRO A CA 1
ATOM 1666 C C . PRO A 1 220 ? 8.883 -24.829 -22.499 1 29.21 230 PRO A C 1
ATOM 1667 O O . PRO A 1 220 ? 8.335 -23.78 -22.834 1 28.22 230 PRO A O 1
ATOM 1671 N N . PRO A 1 221 ? 8.802 -25.265 -21.23 1 28.91 231 PRO A N 1
ATOM 1672 C CA . PRO A 1 221 ? 8.156 -24.428 -20.189 1 26.77 231 PRO A CA 1
ATOM 1673 C C . PRO A 1 221 ? 8.555 -22.954 -20.163 1 25.64 231 PRO A C 1
ATOM 1674 O O . PRO A 1 221 ? 7.695 -22.102 -19.941 1 25.54 231 PRO A O 1
ATOM 1678 N N . LEU A 1 222 ? 9.848 -22.667 -20.35 1 24.52 232 LEU A N 1
ATOM 1679 C CA . LEU A 1 222 ? 10.278 -21.252 -20.3 1 23.18 232 LEU A CA 1
ATOM 1680 C C . LEU A 1 222 ? 9.702 -20.397 -21.447 1 23.55 232 LEU A C 1
ATOM 1681 O O . LEU A 1 222 ? 9.656 -19.182 -21.347 1 23.71 232 LEU A O 1
ATOM 1686 N N . VAL A 1 223 ? 9.243 -21.062 -22.517 1 23.73 233 VAL A N 1
ATOM 1687 C CA . VAL A 1 223 ? 8.601 -20.321 -23.612 1 24.45 233 VAL A CA 1
ATOM 1688 C C . VAL A 1 223 ? 7.081 -20.342 -23.364 1 25.57 233 VAL A C 1
ATOM 1689 O O . VAL A 1 223 ? 6.419 -19.305 -23.389 1 26.8 233 VAL A O 1
ATOM 1693 N N . GLN A 1 224 ? 6.521 -21.534 -23.139 1 26.24 234 GLN A N 1
ATOM 1694 C CA . GLN A 1 224 ? 5.067 -21.654 -22.999 1 28.02 234 GLN A CA 1
ATOM 1695 C C . GLN A 1 224 ? 4.472 -20.993 -21.763 1 27.72 234 GLN A C 1
ATOM 1696 O O . GLN A 1 224 ? 3.438 -20.318 -21.86 1 29.73 234 GLN A O 1
ATOM 1702 N N A SER A 1 225 ? 5.086 -21.224 -20.595 0.5 26.57 235 SER A N 1
ATOM 1703 N N B SER A 1 225 ? 5.085 -21.223 -20.6 0.5 26.58 235 SER A N 1
ATOM 1704 C CA A SER A 1 225 ? 4.515 -20.766 -19.338 0.5 24.87 235 SER A CA 1
ATOM 1705 C CA B SER A 1 225 ? 4.518 -20.774 -19.343 0.5 24.94 235 SER A CA 1
ATOM 1706 C C A SER A 1 225 ? 5.267 -19.635 -18.665 0.5 22.88 235 SER A C 1
ATOM 1707 C C B SER A 1 225 ? 5.271 -19.632 -18.674 0.5 22.89 235 SER A C 1
ATOM 1708 O O A SER A 1 225 ? 4.701 -18.578 -18.433 0.5 23.18 235 SER A O 1
ATOM 1709 O O B SER A 1 225 ? 4.701 -18.579 -18.432 0.5 23.18 235 SER A O 1
ATOM 1714 N N . GLY A 1 226 ? 6.535 -19.864 -18.357 1 21.87 236 GLY A N 1
ATOM 1715 C CA . GLY A 1 226 ? 7.309 -18.898 -17.584 1 21.52 236 GLY A CA 1
ATOM 1716 C C . GLY A 1 226 ? 8.445 -19.57 -16.85 1 20.51 236 GLY A C 1
ATOM 1717 O O . GLY A 1 226 ? 8.777 -20.737 -17.091 1 22.9 236 GLY A O 1
ATOM 1718 N N . PHE A 1 227 ? 9.03 -18.816 -15.926 1 20.24 237 PHE A N 1
ATOM 1719 C CA . PHE A 1 227 ? 10.217 -19.293 -15.227 1 19.39 237 PHE A CA 1
ATOM 1720 C C . PHE A 1 227 ? 10.009 -19.154 -13.721 1 20.27 237 PHE A C 1
ATOM 1721 O O . PHE A 1 227 ? 9.466 -18.156 -13.257 1 19.67 237 PHE A O 1
ATOM 1729 N N . ASN A 1 228 ? 10.5 -20.145 -12.958 1 20.64 238 ASN A N 1
ATOM 1730 C CA . ASN A 1 228 ? 10.444 -20.078 -11.487 1 19.73 238 ASN A CA 1
ATOM 1731 C C . ASN A 1 228 ? 11.878 -19.846 -11.009 1 19.09 238 ASN A C 1
ATOM 1732 O O . ASN A 1 228 ? 12.667 -20.785 -10.878 1 20.77 238 ASN A O 1
ATOM 1737 N N . PRO A 1 229 ? 12.265 -18.58 -10.759 1 19 239 PRO A N 1
ATOM 1738 C CA . PRO A 1 229 ? 13.663 -18.315 -10.371 1 18.82 239 PRO A CA 1
ATOM 1739 C C . PRO A 1 229 ? 14.021 -18.998 -9.053 1 18.45 239 PRO A C 1
ATOM 1740 O O . PRO A 1 229 ? 13.165 -19.258 -8.196 1 19.36 239 PRO A O 1
ATOM 1744 N N . SER A 1 230 ? 15.329 -19.189 -8.867 1 18.77 240 SER A N 1
ATOM 1745 C CA . SER A 1 230 ? 15.849 -19.602 -7.551 1 18.54 240 SER A CA 1
ATOM 1746 C C . SER A 1 230 ? 17.306 -19.128 -7.546 1 18.39 240 SER A C 1
ATOM 1747 O O . SER A 1 230 ? 18.169 -19.792 -8.121 1 19.59 240 SER A O 1
ATOM 1750 N N . PHE A 1 231 ? 17.536 -17.946 -6.912 1 17.71 241 PHE A N 1
ATOM 1751 C CA . PHE A 1 231 ? 18.852 -17.318 -6.901 1 18.26 241 PHE A CA 1
ATOM 1752 C C . PHE A 1 231 ? 19.178 -16.824 -5.52 1 18.21 241 PHE A C 1
ATOM 1753 O O . PHE A 1 231 ? 18.273 -16.502 -4.777 1 18.02 241 PHE A O 1
ATOM 1761 N N . ILE A 1 232 ? 20.47 -16.782 -5.175 1 17.87 242 ILE A N 1
ATOM 1762 C CA . ILE A 1 232 ? 20.836 -16.253 -3.859 1 17.96 242 ILE A CA 1
ATOM 1763 C C . ILE A 1 232 ? 21.909 -15.174 -3.968 1 17.94 242 ILE A C 1
ATOM 1764 O O . ILE A 1 232 ? 22.78 -15.238 -4.82 1 18.65 242 ILE A O 1
ATOM 1769 N N . THR A 1 233 ? 21.822 -14.181 -3.096 1 17.64 243 THR A N 1
ATOM 1770 C CA . THR A 1 233 ? 22.972 -13.285 -2.866 1 17.83 243 THR A CA 1
ATOM 1771 C C . THR A 1 233 ? 22.97 -12.902 -1.395 1 19.5 243 THR A C 1
ATOM 1772 O O . THR A 1 233 ? 21.91 -12.912 -0.765 1 18.11 243 THR A O 1
ATOM 1776 N N . THR A 1 234 ? 24.162 -12.725 -0.821 1 17.93 244 THR A N 1
ATOM 1777 C CA . THR A 1 234 ? 24.23 -12.359 0.592 1 19.19 244 THR A CA 1
ATOM 1778 C C . THR A 1 234 ? 24.685 -10.894 0.693 1 19.1 244 THR A C 1
ATOM 1779 O O . THR A 1 234 ? 25.706 -10.475 0.12 1 19.95 244 THR A O 1
ATOM 1783 N N . LEU A 1 235 ? 23.912 -10.132 1.461 1 19.49 245 LEU A N 1
ATOM 1784 C CA . LEU A 1 235 ? 24.213 -8.729 1.763 1 20.17 245 LEU A CA 1
ATOM 1785 C C . LEU A 1 235 ? 25.033 -8.693 3.062 1 20.75 245 LEU A C 1
ATOM 1786 O O . LEU A 1 235 ? 24.66 -9.361 4.028 1 20.97 245 LEU A O 1
ATOM 1791 N N . SER A 1 236 ? 26.033 -7.848 3.121 1 21.03 246 SER A N 1
ATOM 1792 C CA . SER A 1 236 ? 26.945 -7.719 4.259 1 21.54 246 SER A CA 1
ATOM 1793 C C . SER A 1 236 ? 26.877 -6.303 4.779 1 22.62 246 SER A C 1
ATOM 1794 O O . SER A 1 236 ? 26.906 -5.362 3.968 1 22.36 246 SER A O 1
ATOM 1797 N N . HIS A 1 237 ? 26.857 -6.165 6.103 1 21.53 247 HIS A N 1
ATOM 1798 C CA . HIS A 1 237 ? 26.734 -4.854 6.732 1 22.25 247 HIS A CA 1
ATOM 1799 C C . HIS A 1 237 ? 27.609 -4.819 7.958 1 22.49 247 HIS A C 1
ATOM 1800 O O . HIS A 1 237 ? 27.492 -5.71 8.793 1 23.09 247 HIS A O 1
ATOM 1807 N N . GLU A 1 238 ? 28.442 -3.793 8.097 1 23.55 248 GLU A N 1
ATOM 1808 C CA . GLU A 1 238 ? 29.303 -3.707 9.288 1 25.3 248 GLU A CA 1
ATOM 1809 C C . GLU A 1 238 ? 28.446 -3.475 10.526 1 26.87 248 GLU A C 1
ATOM 1810 O O . GLU A 1 238 ? 27.587 -2.6 10.505 1 27.42 248 GLU A O 1
ATOM 1816 N N . LYS A 1 239 ? 28.677 -4.266 11.608 1 27.17 249 LYS A N 1
ATOM 1817 C CA . LYS A 1 239 ? 27.896 -4.075 12.837 1 29.17 249 LYS A CA 1
ATOM 1818 C C . LYS A 1 239 ? 28.215 -2.702 13.382 1 31.91 249 LYS A C 1
ATOM 1819 O O . LYS A 1 239 ? 29.393 -2.32 13.403 1 34.73 249 LYS A O 1
ATOM 1825 N N . GLY A 1 240 ? 27.175 -1.947 13.699 1 31.54 250 GLY A N 1
ATOM 1826 C CA . GLY A 1 240 ? 27.437 -0.598 14.211 1 32.68 250 GLY A CA 1
ATOM 1827 C C . GLY A 1 240 ? 27.147 0.452 13.152 1 32.28 250 GLY A C 1
ATOM 1828 O O . GLY A 1 240 ? 26.872 1.597 13.511 1 34.33 250 GLY A O 1
ATOM 1829 N N A SER A 1 241 ? 27.201 0.096 11.825 0.49 31.05 251 SER A N 1
ATOM 1830 N N B SER A 1 241 ? 27.191 0.093 11.835 0.51 30.89 251 SER A N 1
ATOM 1831 C CA A SER A 1 241 ? 26.848 1.105 10.812 0.49 30.2 251 SER A CA 1
ATOM 1832 C CA B SER A 1 241 ? 26.837 1.061 10.784 0.51 29.98 251 SER A CA 1
ATOM 1833 C C A SER A 1 241 ? 25.313 1.325 10.863 0.49 28.96 251 SER A C 1
ATOM 1834 C C B SER A 1 241 ? 25.317 1.335 10.882 0.51 28.8 251 SER A C 1
ATOM 1835 O O A SER A 1 241 ? 24.626 0.726 11.705 0.49 30.22 251 SER A O 1
ATOM 1836 O O B SER A 1 241 ? 24.63 0.738 11.721 0.51 29.78 251 SER A O 1
ATOM 1841 N N . SER A 1 242 ? 24.79 2.239 10.056 1 26.47 252 SER A N 1
ATOM 1842 C CA . SER A 1 242 ? 23.375 2.638 10.154 1 26.29 252 SER A CA 1
ATOM 1843 C C . SER A 1 242 ? 22.392 1.475 10.122 1 24.99 252 SER A C 1
ATOM 1844 O O . SER A 1 242 ? 22.68 0.408 9.589 1 24.74 252 SER A O 1
ATOM 1847 N N . ASP A 1 243 ? 21.296 1.671 10.823 1 24.76 253 ASP A N 1
ATOM 1848 C CA . ASP A 1 243 ? 20.348 0.605 11.127 1 23.92 253 ASP A CA 1
ATOM 1849 C C . ASP A 1 243 ? 19.761 -0.015 9.907 1 23.92 253 ASP A C 1
ATOM 1850 O O . ASP A 1 243 ? 19.372 -1.162 10.006 1 24.22 253 ASP A O 1
ATOM 1855 N N . THR A 1 244 ? 19.557 0.745 8.831 1 22.6 254 THR A N 1
ATOM 1856 C CA . THR A 1 244 ? 18.799 0.232 7.69 1 23.25 254 THR A CA 1
ATOM 1857 C C . THR A 1 244 ? 19.532 0.359 6.371 1 22.95 254 THR A C 1
ATOM 1858 O O . THR A 1 244 ? 20.428 1.182 6.236 1 23.73 254 THR A O 1
ATOM 1862 N N . SER A 1 245 ? 19.13 -0.483 5.401 1 21.19 255 SER A N 1
ATOM 1863 C CA . SER A 1 245 ? 19.628 -0.355 4.027 1 21.76 255 SER A CA 1
ATOM 1864 C C . SER A 1 245 ? 18.45 -0.614 3.107 1 22.59 255 SER A C 1
ATOM 1865 O O . SER A 1 245 ? 17.623 -1.5 3.397 1 23.56 255 SER A O 1
ATOM 1868 N N . GLU A 1 246 ? 18.395 0.107 1.987 1 22.13 256 GLU A N 1
ATOM 1869 C CA . GLU A 1 246 ? 17.399 -0.244 0.975 1 21.86 256 GLU A CA 1
ATOM 1870 C C . GLU A 1 246 ? 18.078 -0.996 -0.147 1 22.13 256 GLU A C 1
ATOM 1871 O O . GLU A 1 246 ? 19.274 -0.802 -0.428 1 22.73 256 GLU A O 1
ATOM 1877 N N . PHE A 1 247 ? 17.292 -1.842 -0.8 1 20.15 257 PHE A N 1
ATOM 1878 C CA . PHE A 1 247 ? 17.802 -2.54 -1.988 1 20.56 257 PHE A CA 1
ATOM 1879 C C . PHE A 1 247 ? 16.607 -2.879 -2.86 1 20.61 257 PHE A C 1
ATOM 1880 O O . PHE A 1 247 ? 15.456 -2.819 -2.42 1 20.9 257 PHE A O 1
ATOM 1888 N N . GLU A 1 248 ? 16.891 -3.153 -4.12 1 19.29 258 GLU A N 1
ATOM 1889 C CA . GLU A 1 248 ? 15.811 -3.433 -5.082 1 19.4 258 GLU A CA 1
ATOM 1890 C C . GLU A 1 248 ? 16.014 -4.78 -5.681 1 19.43 258 GLU A C 1
ATOM 1891 O O . GLU A 1 248 ? 17.138 -5.131 -6.059 1 21.45 258 GLU A O 1
ATOM 1897 N N . ILE A 1 249 ? 14.912 -5.51 -5.851 1 17.83 259 ILE A N 1
ATOM 1898 C CA . ILE A 1 249 ? 14.993 -6.807 -6.554 1 17.35 259 ILE A CA 1
ATOM 1899 C C . ILE A 1 249 ? 14.144 -6.637 -7.803 1 18.08 259 ILE A C 1
ATOM 1900 O O . ILE A 1 249 ? 12.984 -6.163 -7.722 1 19 259 ILE A O 1
ATOM 1905 N N . SER A 1 250 ? 14.71 -7.055 -8.928 1 18.5 260 SER A N 1
ATOM 1906 C CA A SER A 1 250 ? 14.065 -6.956 -10.213 0.21 19.01 260 SER A CA 1
ATOM 1907 C CA B SER A 1 250 ? 14.064 -6.919 -10.224 0.79 18.11 260 SER A CA 1
ATOM 1908 C C . SER A 1 250 ? 13.922 -8.319 -10.856 1 17.79 260 SER A C 1
ATOM 1909 O O . SER A 1 250 ? 14.869 -9.064 -10.917 1 19.62 260 SER A O 1
ATOM 1914 N N . TYR A 1 251 ? 12.686 -8.593 -11.252 1 16.17 261 TYR A N 1
ATOM 1915 C CA . TYR A 1 251 ? 12.398 -9.825 -11.998 1 16.42 261 TYR A CA 1
ATOM 1916 C C . TYR A 1 251 ? 11.694 -9.374 -13.31 1 17.64 261 TYR A C 1
ATOM 1917 O O . TYR A 1 251 ? 10.719 -8.615 -13.252 1 19.06 261 TYR A O 1
ATOM 1926 N N . GLY A 1 252 ? 12.042 -10.011 -14.421 1 16.75 262 GLY A N 1
ATOM 1927 C CA . GLY A 1 252 ? 11.369 -9.644 -15.671 1 18.18 262 GLY A CA 1
ATOM 1928 C C . GLY A 1 252 ? 11.88 -10.431 -16.834 1 17.67 262 GLY A C 1
ATOM 1929 O O . GLY A 1 252 ? 12.423 -11.525 -16.669 1 17.94 262 GLY A O 1
ATOM 1930 N N . ARG A 1 253 ? 11.68 -9.854 -17.998 1 17.72 263 ARG A N 1
ATOM 1931 C CA . ARG A 1 253 ? 12.015 -10.573 -19.232 1 18.49 263 ARG A CA 1
ATOM 1932 C C . ARG A 1 253 ? 12.386 -9.598 -20.31 1 18.3 263 ARG A C 1
ATOM 1933 O O . ARG A 1 253 ? 11.973 -8.417 -20.289 1 19.81 263 ARG A O 1
ATOM 1941 N N . ASN A 1 254 ? 13.125 -10.135 -21.284 1 18.5 264 ASN A N 1
ATOM 1942 C CA . ASN A 1 254 ? 13.349 -9.473 -22.555 1 18.68 264 ASN A CA 1
ATOM 1943 C C . ASN A 1 254 ? 12.617 -10.333 -23.572 1 19.16 264 ASN A C 1
ATOM 1944 O O . ASN A 1 254 ? 12.804 -11.552 -23.633 1 20.62 264 ASN A O 1
ATOM 1949 N N . LEU A 1 255 ? 11.756 -9.691 -24.373 1 19.19 265 LEU A N 1
ATOM 1950 C CA . LEU A 1 255 ? 10.981 -10.415 -25.358 1 19.96 265 LEU A CA 1
ATOM 1951 C C . LEU A 1 255 ? 11.487 -10.201 -26.768 1 21.09 265 LEU A C 1
ATOM 1952 O O . LEU A 1 255 ? 11.792 -9.064 -27.17 1 21.75 265 LEU A O 1
ATOM 1957 N N . ASP A 1 256 ? 11.474 -11.27 -27.558 1 20.19 266 ASP A N 1
ATOM 1958 C CA . ASP A 1 256 ? 11.715 -11.181 -28.983 1 21.54 266 ASP A CA 1
ATOM 1959 C C . ASP A 1 256 ? 10.357 -11.289 -29.713 1 22.41 266 ASP A C 1
ATOM 1960 O O . ASP A 1 256 ? 9.354 -11.754 -29.151 1 23.3 266 ASP A O 1
ATOM 1965 N N . ILE A 1 257 ? 10.35 -10.857 -30.952 1 22.64 267 ILE A N 1
ATOM 1966 C CA . ILE A 1 257 ? 9.208 -11.05 -31.822 1 23.14 267 ILE A CA 1
ATOM 1967 C C . ILE A 1 257 ? 9.669 -11.899 -32.99 1 25.88 267 ILE A C 1
ATOM 1968 O O . ILE A 1 257 ? 10.703 -11.618 -33.592 1 26.71 267 ILE A O 1
ATOM 1973 N N . THR A 1 258 ? 8.853 -12.869 -33.355 1 26.2 268 THR A N 1
ATOM 1974 C CA . THR A 1 258 ? 9.061 -13.61 -34.599 1 27.33 268 THR A CA 1
ATOM 1975 C C . THR A 1 258 ? 7.849 -13.334 -35.458 1 29.27 268 THR A C 1
ATOM 1976 O O . THR A 1 258 ? 6.708 -13.598 -35.061 1 29.59 268 THR A O 1
ATOM 1980 N N . TYR A 1 259 ? 8.082 -12.772 -36.64 1 28.98 269 TYR A N 1
ATOM 1981 C CA . TYR A 1 259 ? 7.027 -12.489 -37.603 1 30.64 269 TYR A CA 1
ATOM 1982 C C . TYR A 1 259 ? 7.061 -13.602 -38.658 1 32.86 269 TYR A C 1
ATOM 1983 O O . TYR A 1 259 ? 8.137 -13.994 -39.097 1 34.63 269 TYR A O 1
ATOM 1992 N N . ALA A 1 260 ? 5.913 -14.14 -39.007 1 32.56 270 ALA A N 1
ATOM 1993 C CA . ALA A 1 260 ? 5.846 -15.204 -40.025 1 34.76 270 ALA A CA 1
ATOM 1994 C C . ALA A 1 260 ? 4.832 -14.767 -41.033 1 36.91 270 ALA A C 1
ATOM 1995 O O . ALA A 1 260 ? 3.714 -14.418 -40.675 1 36.89 270 ALA A O 1
ATOM 1997 N N . THR A 1 261 ? 5.226 -14.761 -42.314 1 38.06 271 THR A N 1
ATOM 1998 C CA . THR A 1 261 ? 4.371 -14.344 -43.416 1 39.75 271 THR A CA 1
ATOM 1999 C C . THR A 1 261 ? 4.198 -15.488 -44.367 1 41.93 271 THR A C 1
ATOM 2000 O O . THR A 1 261 ? 5.192 -16.079 -44.78 1 41.46 271 THR A O 1
ATOM 2004 N N . LEU A 1 262 ? 2.957 -15.787 -44.73 1 43.54 272 LEU A N 1
ATOM 2005 C CA . LEU A 1 262 ? 2.712 -16.85 -45.701 1 46.97 272 LEU A CA 1
ATOM 2006 C C . LEU A 1 262 ? 2.583 -16.223 -47.086 1 50.92 272 LEU A C 1
ATOM 2007 O O . LEU A 1 262 ? 1.62 -15.498 -47.339 1 51.1 272 LEU A O 1
ATOM 2012 N N . PHE A 1 263 ? 3.587 -16.441 -47.952 1 53.62 273 PHE A N 1
ATOM 2013 C CA . PHE A 1 263 ? 3.577 -15.913 -49.322 1 56.92 273 PHE A CA 1
ATOM 2014 C C . PHE A 1 263 ? 2.857 -16.866 -50.272 1 60.46 273 PHE A C 1
ATOM 2015 O O . PHE A 1 263 ? 2.936 -18.085 -50.105 1 60.64 273 PHE A O 1
ATOM 2023 N N . PRO A 1 264 ? 2.155 -16.31 -51.282 1 62.87 274 PRO A N 1
ATOM 2024 C CA . PRO A 1 264 ? 1.392 -17.164 -52.211 1 64.8 274 PRO A CA 1
ATOM 2025 C C . PRO A 1 264 ? 2.122 -18.364 -52.816 1 67.44 274 PRO A C 1
ATOM 2026 O O . PRO A 1 264 ? 1.577 -19.468 -52.754 1 68.32 274 PRO A O 1
ATOM 2030 N N . ARG A 1 265 ? 3.331 -18.178 -53.391 1 68.4 275 ARG A N 1
ATOM 2031 C CA . ARG A 1 265 ? 4.013 -19.298 -54.05 1 69.73 275 ARG A CA 1
ATOM 2032 C C . ARG A 1 265 ? 5.328 -19.743 -53.395 1 69.16 275 ARG A C 1
ATOM 2033 O O . ARG A 1 265 ? 5.762 -20.871 -53.646 1 69.95 275 ARG A O 1
ATOM 2041 N N . THR A 1 266 ? 5.969 -18.883 -52.584 1 67.2 276 THR A N 1
ATOM 2042 C CA . THR A 1 266 ? 7.24 -19.257 -51.964 1 66.25 276 THR A CA 1
ATOM 2043 C C . THR A 1 266 ? 7.093 -19.818 -50.528 1 64.55 276 THR A C 1
ATOM 2044 O O . THR A 1 266 ? 8.084 -20.257 -49.941 1 65.84 276 THR A O 1
ATOM 2048 N N . GLY A 1 267 ? 5.885 -19.796 -49.971 1 61.58 277 GLY A N 1
ATOM 2049 C CA . GLY A 1 267 ? 5.638 -20.363 -48.653 1 58.82 277 GLY A CA 1
ATOM 2050 C C . GLY A 1 267 ? 5.902 -19.451 -47.47 1 55.39 277 GLY A C 1
ATOM 2051 O O . GLY A 1 267 ? 5.818 -18.228 -47.588 1 54.11 277 GLY A O 1
ATOM 2052 N N . ILE A 1 268 ? 6.226 -20.064 -46.33 1 53.87 278 ILE A N 1
ATOM 2053 C CA . ILE A 1 268 ? 6.462 -19.392 -45.061 1 53.06 278 ILE A CA 1
ATOM 2054 C C . ILE A 1 268 ? 7.783 -18.596 -45.037 1 51.01 278 ILE A C 1
ATOM 2055 O O . ILE A 1 268 ? 8.846 -19.12 -45.371 1 53.03 278 ILE A O 1
ATOM 2060 N N . TYR A 1 269 ? 7.714 -17.336 -44.588 1 46.55 279 TYR A N 1
ATOM 2061 C CA . TYR A 1 269 ? 8.881 -16.475 -44.526 1 44.14 279 TYR A CA 1
ATOM 2062 C C . TYR A 1 269 ? 8.957 -15.898 -43.125 1 41.47 279 TYR A C 1
ATOM 2063 O O . TYR A 1 269 ? 7.95 -15.397 -42.64 1 42.22 279 TYR A O 1
ATOM 2072 N N . ALA A 1 270 ? 10.127 -15.954 -42.508 1 38.24 280 ALA A N 1
ATOM 2073 C CA . ALA A 1 270 ? 10.24 -15.46 -41.127 1 37.09 280 ALA A CA 1
ATOM 2074 C C . ALA A 1 270 ? 11.261 -14.376 -40.934 1 37.01 280 ALA A C 1
ATOM 2075 O O . ALA A 1 270 ? 12.271 -14.323 -41.632 1 38.3 280 ALA A O 1
ATOM 2077 N N . GLU A 1 271 ? 10.984 -13.477 -39.987 1 34.5 281 GLU A N 1
ATOM 2078 C CA . GLU A 1 271 ? 11.881 -12.406 -39.617 1 33.09 281 GLU A CA 1
ATOM 2079 C C . GLU A 1 271 ? 11.839 -12.295 -38.088 1 31.89 281 GLU A C 1
ATOM 2080 O O . GLU A 1 271 ? 10.776 -12.425 -37.487 1 32.35 281 GLU A O 1
ATOM 2086 N N . ARG A 1 272 ? 12.981 -12.116 -37.494 1 30.68 282 ARG A N 1
ATOM 2087 C CA . ARG A 1 272 ? 13.051 -11.969 -36.038 1 29.85 282 ARG A CA 1
ATOM 2088 C C . ARG A 1 272 ? 13.413 -10.554 -35.682 1 30.03 282 ARG A C 1
ATOM 2089 O O . ARG A 1 272 ? 14.276 -9.956 -36.328 1 32.23 282 ARG A O 1
ATOM 2097 N N A LYS A 1 273 ? 12.76 -10.012 -34.671 0.35 28.41 283 LYS A N 1
ATOM 2098 N N B LYS A 1 273 ? 12.716 -9.991 -34.695 0.65 27.48 283 LYS A N 1
ATOM 2099 C CA A LYS A 1 273 ? 13.14 -8.739 -34.113 0.35 28.28 283 LYS A CA 1
ATOM 2100 C CA B LYS A 1 273 ? 13.111 -8.75 -34.067 0.65 27.57 283 LYS A CA 1
ATOM 2101 C C A LYS A 1 273 ? 13.691 -9.1 -32.734 0.35 27.99 283 LYS A C 1
ATOM 2102 C C B LYS A 1 273 ? 13.688 -9.186 -32.735 0.65 27.56 283 LYS A C 1
ATOM 2103 O O A LYS A 1 273 ? 12.929 -9.399 -31.805 0.35 27.69 283 LYS A O 1
ATOM 2104 O O B LYS A 1 273 ? 12.941 -9.584 -31.819 0.65 26.58 283 LYS A O 1
ATOM 2115 N N . HIS A 1 274 ? 15.021 -9.185 -32.622 1 27.45 284 HIS A N 1
ATOM 2116 C CA . HIS A 1 274 ? 15.678 -9.588 -31.404 1 27.61 284 HIS A CA 1
ATOM 2117 C C . HIS A 1 274 ? 15.711 -8.434 -30.433 1 27.48 284 HIS A C 1
ATOM 2118 O O . HIS A 1 274 ? 15.824 -7.275 -30.844 1 29.32 284 HIS A O 1
ATOM 2125 N N . ASN A 1 275 ? 15.532 -8.724 -29.139 1 26.3 285 ASN A N 1
ATOM 2126 C CA . ASN A 1 275 ? 15.502 -7.654 -28.127 1 26.75 285 ASN A CA 1
ATOM 2127 C C . ASN A 1 275 ? 14.408 -6.626 -28.46 1 25.66 285 ASN A C 1
ATOM 2128 O O . ASN A 1 275 ? 14.614 -5.401 -28.474 1 26.88 285 ASN A O 1
ATOM 2133 N N . ALA A 1 276 ? 13.235 -7.174 -28.798 1 24.13 286 ALA A N 1
ATOM 2134 C CA . ALA A 1 276 ? 12.122 -6.361 -29.209 1 23.94 286 ALA A CA 1
ATOM 2135 C C . ALA A 1 276 ? 11.576 -5.548 -28.056 1 23.21 286 ALA A C 1
ATOM 2136 O O . ALA A 1 276 ? 11.259 -4.39 -28.245 1 24.54 286 ALA A O 1
ATOM 2138 N N . PHE A 1 277 ? 11.436 -6.16 -26.885 1 21.73 287 PHE A N 1
ATOM 2139 C CA . PHE A 1 277 ? 10.986 -5.45 -25.685 1 22.35 287 PHE A CA 1
ATOM 2140 C C . PHE A 1 277 ? 11.978 -5.811 -24.607 1 21.67 287 PHE A C 1
ATOM 2141 O O . PHE A 1 277 ? 11.931 -6.929 -24.083 1 22.84 287 PHE A O 1
ATOM 2149 N N . VAL A 1 278 ? 12.854 -4.878 -24.236 1 21.13 288 VAL A N 1
ATOM 2150 C CA A VAL A 1 278 ? 13.859 -5.218 -23.22 0.26 21.03 288 VAL A CA 1
ATOM 2151 C CA B VAL A 1 278 ? 13.893 -5.163 -23.253 0.74 21.77 288 VAL A CA 1
ATOM 2152 C C . VAL A 1 278 ? 13.52 -4.66 -21.885 1 20.55 288 VAL A C 1
ATOM 2153 O O . VAL A 1 278 ? 12.869 -3.629 -21.747 1 22.49 288 VAL A O 1
ATOM 2160 N N . ASN A 1 279 ? 13.941 -5.411 -20.868 1 19.42 289 ASN A N 1
ATOM 2161 C CA . ASN A 1 279 ? 13.787 -4.997 -19.5 1 20.34 289 ASN A CA 1
ATOM 2162 C C . ASN A 1 279 ? 12.336 -4.712 -19.087 1 19.48 289 ASN A C 1
ATOM 2163 O O . ASN A 1 279 ? 12.022 -3.697 -18.452 1 21.71 289 ASN A O 1
ATOM 2168 N N A ARG A 1 280 ? 11.443 -5.636 -19.444 0.64 20.04 290 ARG A N 1
ATOM 2169 N N B ARG A 1 280 ? 11.462 -5.667 -19.414 0.36 19.6 290 ARG A N 1
ATOM 2170 C CA A ARG A 1 280 ? 10.05 -5.553 -18.975 0.64 19.95 290 ARG A CA 1
ATOM 2171 C CA B ARG A 1 280 ? 10.062 -5.643 -18.987 0.36 19.46 290 ARG A CA 1
ATOM 2172 C C A ARG A 1 280 ? 10.088 -6.229 -17.607 0.64 19.94 290 ARG A C 1
ATOM 2173 C C B ARG A 1 280 ? 10.117 -6.253 -17.597 0.36 19.44 290 ARG A C 1
ATOM 2174 O O A ARG A 1 280 ? 9.827 -7.429 -17.472 0.64 20.09 290 ARG A O 1
ATOM 2175 O O B ARG A 1 280 ? 9.905 -7.453 -17.434 0.36 19.51 290 ARG A O 1
ATOM 2190 N N . ASN A 1 281 ? 10.454 -5.42 -16.607 1 19.04 291 ASN A N 1
ATOM 2191 C CA . ASN A 1 281 ? 10.727 -5.924 -15.276 1 18.62 291 ASN A CA 1
ATOM 2192 C C . ASN A 1 281 ? 9.9 -5.282 -14.196 1 19.3 291 ASN A C 1
ATOM 2193 O O . ASN A 1 281 ? 9.577 -4.09 -14.24 1 21.5 291 ASN A O 1
ATOM 2198 N N . PHE A 1 282 ? 9.612 -6.102 -13.194 1 18.02 292 PHE A N 1
ATOM 2199 C CA . PHE A 1 282 ? 8.925 -5.663 -11.977 1 18.35 292 PHE A CA 1
ATOM 2200 C C . PHE A 1 282 ? 10.008 -5.471 -10.934 1 18.57 292 PHE A C 1
ATOM 2201 O O . PHE A 1 282 ? 10.686 -6.437 -10.535 1 18.18 292 PHE A O 1
ATOM 2209 N N . VAL A 1 283 ? 10.134 -4.22 -10.484 1 18.78 293 VAL A N 1
ATOM 2210 C CA . VAL A 1 283 ? 11.179 -3.883 -9.507 1 19.62 293 VAL A CA 1
ATOM 2211 C C . VAL A 1 283 ? 10.521 -3.559 -8.177 1 20.48 293 VAL A C 1
ATOM 2212 O O . VAL A 1 283 ? 9.616 -2.722 -8.129 1 22.29 293 VAL A O 1
ATOM 2216 N N . VAL A 1 284 ? 10.954 -4.235 -7.109 1 19.16 294 VAL A N 1
ATOM 2217 C CA . VAL A 1 284 ? 10.408 -3.981 -5.787 1 19.68 294 VAL A CA 1
ATOM 2218 C C . VAL A 1 284 ? 11.526 -3.467 -4.902 1 19.91 294 VAL A C 1
ATOM 2219 O O . VAL A 1 284 ? 12.624 -4.041 -4.887 1 19.01 294 VAL A O 1
ATOM 2223 N N . ARG A 1 285 ? 11.245 -2.403 -4.139 1 19.95 295 ARG A N 1
ATOM 2224 C CA . ARG A 1 285 ? 12.251 -1.874 -3.212 1 20.94 295 ARG A CA 1
ATOM 2225 C C . ARG A 1 285 ? 11.933 -2.389 -1.813 1 21.04 295 ARG A C 1
ATOM 2226 O O . ARG A 1 285 ? 10.781 -2.365 -1.364 1 22.29 295 ARG A O 1
ATOM 2234 N N . TYR A 1 286 ? 12.957 -2.923 -1.152 1 19.73 296 TYR A N 1
ATOM 2235 C CA . TYR A 1 286 ? 12.853 -3.443 0.195 1 19.79 296 TYR A CA 1
ATOM 2236 C C . TYR A 1 286 ? 13.763 -2.664 1.119 1 21.41 296 TYR A C 1
ATOM 2237 O O . TYR A 1 286 ? 14.758 -2.085 0.689 1 22.31 296 TYR A O 1
ATOM 2246 N N . GLU A 1 287 ? 13.439 -2.701 2.392 1 21.09 297 GLU A N 1
ATOM 2247 C CA . GLU A 1 287 ? 14.311 -2.122 3.397 1 21.36 297 GLU A CA 1
ATOM 2248 C C . GLU A 1 287 ? 14.646 -3.188 4.395 1 21.72 297 GLU A C 1
ATOM 2249 O O . GLU A 1 287 ? 13.74 -3.855 4.92 1 23.28 297 GLU A O 1
ATOM 2255 N N . VAL A 1 288 ? 15.945 -3.355 4.686 1 19.76 298 VAL A N 1
ATOM 2256 C CA A VAL A 1 288 ? 16.363 -4.26 5.749 0.92 20.16 298 VAL A CA 1
ATOM 2257 C CA B VAL A 1 288 ? 16.44 -4.25 5.735 0.08 20.41 298 VAL A CA 1
ATOM 2258 C C . VAL A 1 288 ? 16.711 -3.397 6.951 1 20.75 298 VAL A C 1
ATOM 2259 O O . VAL A 1 288 ? 17.424 -2.406 6.818 1 21.72 298 VAL A O 1
ATOM 2266 N N . ASN A 1 289 ? 16.249 -3.807 8.127 1 20.41 299 ASN A N 1
ATOM 2267 C CA . ASN A 1 289 ? 16.604 -3.137 9.361 1 21.12 299 ASN A CA 1
ATOM 2268 C C . ASN A 1 289 ? 17.499 -4.145 10.07 1 21.88 299 ASN A C 1
ATOM 2269 O O . ASN A 1 289 ? 17.039 -5.2 10.529 1 22.07 299 ASN A O 1
ATOM 2274 N N . TRP A 1 290 ? 18.817 -3.846 10.105 1 20.87 300 TRP A N 1
ATOM 2275 C CA . TRP A 1 290 ? 19.817 -4.728 10.684 1 22.25 300 TRP A CA 1
ATOM 2276 C C . TRP A 1 290 ? 19.731 -4.791 12.202 1 24.07 300 TRP A C 1
ATOM 2277 O O . TRP A 1 290 ? 20.229 -5.75 12.802 1 26.05 300 TRP A O 1
ATOM 2288 N N . LYS A 1 291 ? 19.206 -3.738 12.826 1 23.71 301 LYS A N 1
ATOM 2289 C CA . LYS A 1 291 ? 19.121 -3.626 14.267 1 25.92 301 LYS A CA 1
ATOM 2290 C C . LYS A 1 291 ? 17.954 -4.489 14.763 1 26.8 301 LYS A C 1
ATOM 2291 O O . LYS A 1 291 ? 18.086 -5.199 15.772 1 28.95 301 LYS A O 1
ATOM 2297 N N . THR A 1 292 ? 16.79 -4.362 14.128 1 25.79 302 THR A N 1
ATOM 2298 C CA . THR A 1 292 ? 15.609 -5.127 14.551 1 26.21 302 THR A CA 1
ATOM 2299 C C . THR A 1 292 ? 15.468 -6.465 13.804 1 27.43 302 THR A C 1
ATOM 2300 O O . THR A 1 292 ? 14.544 -7.226 14.109 1 29.07 302 THR A O 1
ATOM 2304 N N . HIS A 1 293 ? 16.326 -6.739 12.813 1 25.09 303 HIS A N 1
ATOM 2305 C CA . HIS A 1 293 ? 16.256 -7.967 12.017 1 25.87 303 HIS A CA 1
ATOM 2306 C C . HIS A 1 293 ? 14.899 -8.077 11.339 1 26.41 303 HIS A C 1
ATOM 2307 O O . HIS A 1 293 ? 14.233 -9.107 11.428 1 27.06 303 HIS A O 1
ATOM 2314 N N A GLU A 1 294 ? 14.496 -7.009 10.645 0.61 25 304 GLU A N 1
ATOM 2315 N N B GLU A 1 294 ? 14.487 -6.998 10.641 0.39 25.18 304 GLU A N 1
ATOM 2316 C CA A GLU A 1 294 ? 13.21 -6.99 9.96 0.61 24.71 304 GLU A CA 1
ATOM 2317 C CA B GLU A 1 294 ? 13.189 -6.935 9.967 0.39 24.97 304 GLU A CA 1
ATOM 2318 C C A GLU A 1 294 ? 13.391 -6.59 8.505 0.61 23.94 304 GLU A C 1
ATOM 2319 C C B GLU A 1 294 ? 13.3 -6.47 8.526 0.39 24.42 304 GLU A C 1
ATOM 2320 O O A GLU A 1 294 ? 14.431 -6.039 8.106 0.61 23.46 304 GLU A O 1
ATOM 2321 O O B GLU A 1 294 ? 14.184 -5.703 8.18 0.39 24.46 304 GLU A O 1
ATOM 2332 N N . ILE A 1 295 ? 12.366 -6.903 7.684 1 23.99 305 ILE A N 1
ATOM 2333 C CA . ILE A 1 295 ? 12.313 -6.529 6.301 1 23.44 305 ILE A CA 1
ATOM 2334 C C . ILE A 1 295 ? 10.978 -5.859 6.078 1 23.88 305 ILE A C 1
ATOM 2335 O O . ILE A 1 295 ? 9.957 -6.295 6.636 1 25.99 305 ILE A O 1
ATOM 2340 N N . LYS A 1 296 ? 10.987 -4.803 5.275 1 23.23 306 LYS A N 1
ATOM 2341 C CA . LYS A 1 296 ? 9.736 -4.189 4.843 1 24.49 306 LYS A CA 1
ATOM 2342 C C . LYS A 1 296 ? 9.773 -3.886 3.358 1 24.33 306 LYS A C 1
ATOM 2343 O O . LYS A 1 296 ? 10.839 -3.687 2.771 1 24.44 306 LYS A O 1
ATOM 2349 N N . VAL A 1 297 ? 8.608 -3.946 2.74 1 24.47 307 VAL A N 1
ATOM 2350 C CA . VAL A 1 297 ? 8.464 -3.598 1.345 1 25.84 307 VAL A CA 1
ATOM 2351 C C . VAL A 1 297 ? 8.209 -2.075 1.306 1 27.46 307 VAL A C 1
ATOM 2352 O O . VAL A 1 297 ? 7.33 -1.558 2.048 1 29.58 307 VAL A O 1
ATOM 2356 N N . LYS A 1 298 ? 8.96 -1.344 0.499 1 27.79 308 LYS A N 1
ATOM 2357 C CA . LYS A 1 298 ? 8.797 0.105 0.385 1 30.42 308 LYS A CA 1
ATOM 2358 C C . LYS A 1 298 ? 7.94 0.463 -0.824 1 33.79 308 LYS A C 1
ATOM 2359 O O . LYS A 1 298 ? 8.009 -0.227 -1.85 1 34.87 308 LYS A O 1
ATOM 2365 N N . GLY A 1 299 ? 7.197 1.552 -0.725 0.37 34.26 309 GLY A N 1
ATOM 2366 C CA . GLY A 1 299 ? 6.335 1.99 -1.813 0.37 36.01 309 GLY A CA 1
ATOM 2367 C C . GLY A 1 299 ? 5.028 1.224 -1.871 0.37 37.25 309 GLY A C 1
ATOM 2368 O O . GLY A 1 299 ? 4.291 1.16 -0.883 0.37 37.74 309 GLY A O 1
ATOM 2372 N N . ASP B 2 2 ? -0.751 -8.55 -23.821 0.45 35.42 25 ASP M N 1
ATOM 2373 C CA . ASP B 2 2 ? -0.795 -8.802 -25.258 0.45 37.02 25 ASP M CA 1
ATOM 2374 C C . ASP B 2 2 ? -0.25 -7.661 -26.08 0.45 37.48 25 ASP M C 1
ATOM 2375 O O . ASP B 2 2 ? -0.252 -7.753 -27.313 0.45 36.7 25 ASP M O 1
ATOM 2412 N N . ASP B 2 4 ? -1.449 -4.75 -26.812 0.29 38.5 27 ASP M N 1
ATOM 2413 C CA . ASP B 2 4 ? -2.48 -4.146 -27.681 0.29 38.29 27 ASP M CA 1
ATOM 2414 C C . ASP B 2 4 ? -2.44 -4.726 -29.097 0.29 37.65 27 ASP M C 1
ATOM 2415 O O . ASP B 2 4 ? -2.545 -4.001 -30.08 0.29 37.75 27 ASP M O 1
ATOM 2436 N N . GLY B 2 6 ? -3.762 -8.191 -29.327 0.17 38.32 29 GLY M N 1
ATOM 2437 C CA . GLY B 2 6 ? -4.829 -9.17 -29.215 0.17 39.01 29 GLY M CA 1
ATOM 2438 C C . GLY B 2 6 ? -6.192 -8.513 -29.155 0.17 39.49 29 GLY M C 1
ATOM 2439 O O . GLY B 2 6 ? -6.377 -7.397 -29.648 0.17 39.79 29 GLY M O 1
#

Secondary structure (DSSP, 8-state):
--SEEEEEETTEEEEEEEEEEEETTTTEEEEEEEEEEEETT-SEEEEEEEEEEEEE---EEEE--STT-TTEEEEEEEEEEEEEEEE--TT-EEEEEES-S-B-SSEEEEEEEEETTTEEEEESSSS--S--SEEEEEEEE-TTEEEEEEEESSSEEEEEEEE-EEEETTEEEETT-TTTTB---SSTT--GGGGB--GGGS-HHHHTEE---EEEEEEEETTS-SEEEEEEEEEEEEEEEEEEEETTTEEEEEEEEEEEEEEEEEEEEEEETTTTEEEEE-/---

Nearest PDB structures (foldseek):
  7p8u-assembly1_A  TM=9.982E-01  e=1.284E-54  Staphylococcus aureus
  7p8t-assembly1_A  TM=9.961E-01  e=1.046E-54  Staphylococcus aureus
  7t82-assembly2_B  TM=9.847E-01  e=4.115E-52  Staphylococcaceae
  4p1x-assembly1_D  TM=8.660E-01  e=2.049E-34  Staphylococcus aureus subsp. aureus Mu50
  6rhv-assembly1_H  TM=7.508E-01  e=6.268E-22  Staphylococcus aureus

Foldseek 3Di:
DDDDWAALDPQKIKDKDWDWDDDPVFQWIWTKIWIWIGHPLEQKIKIKIKTWTWGWQPWDKAQDDDDPRRQKIKTKGFQKKKKKKFFDDPQKWWDDKPPPAKFADQKFKKKWAAAHNGDIDIGSHPDDDPPGSDMDMFIWGQVQWIKGFPDDDGGMTMIMTGHAWFQDPVGIDGPPDLCQQADFADDPVGGRNRRGHDPVRDDCCTNTTTTGTMIIMMIGRPPPAFKTKMKIKIHGFMKMKMWGQDDPPGIDIDIRGSPDPRSIDMWMKMAGSVVRDIDTDD